Protein AF-A0A1G5JGV5-F1 (afdb_monomer_lite)

Foldseek 3Di:
DDDDDDDDDPPDDPPCPPPLPDQPDDDDPDPLNWAFADPVADPVVVVVLVVLLVVVVCQFFVQKDKDFDPDPGGIWIKIWGKQATPVCPVVCPDPVSSLLQIAIKIWTDHNPPPVDAIWIFRSNPSFDCVLPPPQLAQFDQDSNDRGTGNLDDLVCPLVVDDSSCSNVSSSVSVSVSSNQRVCVSVVDDRDDDDDGDDVNSVVVVVPD

Sequence (208 aa):
MFRQDHGELDMNNSVNASNKGKLGSFPLIDNKLISPFNRAYDYNNYYREVYKDYQLVKSFFPLLKICMPPTVEPKEIFIFGKLVPSDMVTYLKSEEIEKKYSFYIFASYPSNFPDEDITVEDVCGSIDWSLVPPEHRHIKYINGRSTGLCTHHPDGEINSVKYEHRTTKILMSAWKLYYQVLSFVEGKNWELVDLPHGDEALRFINKR

Radius of gyration: 20.44 Å; chains: 1; bounding box: 60×49×62 Å

Structure (mmCIF, N/CA/C/O backbone):
data_AF-A0A1G5JGV5-F1
#
_entry.id   AF-A0A1G5JGV5-F1
#
loop_
_atom_site.group_PDB
_atom_site.id
_atom_site.type_symbol
_atom_site.label_atom_id
_atom_site.label_alt_id
_atom_site.label_comp_id
_atom_site.label_asym_id
_atom_site.label_entity_id
_atom_site.label_seq_id
_atom_site.pdbx_PDB_ins_code
_atom_site.Cartn_x
_atom_site.Cartn_y
_atom_site.Cartn_z
_atom_site.occupancy
_atom_site.B_iso_or_equiv
_atom_site.auth_seq_id
_atom_site.auth_comp_id
_atom_site.auth_asym_id
_atom_site.auth_atom_id
_atom_site.pdbx_PDB_model_num
ATOM 1 N N . MET A 1 1 ? 41.785 -32.817 43.738 1.00 40.66 1 MET A N 1
ATOM 2 C CA . MET A 1 1 ? 42.740 -31.936 43.037 1.00 40.66 1 MET A CA 1
ATOM 3 C C . MET A 1 1 ? 41.919 -31.134 42.040 1.00 40.66 1 MET A C 1
ATOM 5 O O . MET A 1 1 ? 41.347 -31.722 41.136 1.00 40.66 1 MET A O 1
ATOM 9 N N . PHE A 1 2 ? 41.713 -29.853 42.343 1.00 32.84 2 PHE A N 1
ATOM 10 C CA . PHE A 1 2 ? 40.886 -28.899 41.599 1.00 32.84 2 PHE A CA 1
ATOM 11 C C . PHE A 1 2 ? 41.723 -28.161 40.545 1.00 32.84 2 PHE A C 1
ATOM 13 O O . PHE A 1 2 ? 42.881 -27.853 40.823 1.00 32.84 2 PHE A O 1
ATOM 20 N N . ARG A 1 3 ? 41.095 -27.863 39.402 1.00 31.39 3 ARG A N 1
ATOM 21 C CA . ARG A 1 3 ? 41.265 -26.737 38.447 1.00 31.39 3 ARG A CA 1
ATOM 22 C C . ARG A 1 3 ? 40.207 -27.009 37.360 1.00 31.39 3 ARG A C 1
ATOM 24 O O . ARG A 1 3 ? 40.276 -28.071 36.757 1.00 31.39 3 ARG A O 1
ATOM 31 N N . GLN A 1 4 ? 39.074 -26.315 37.206 1.00 31.89 4 GLN A N 1
ATOM 32 C CA . GLN A 1 4 ? 38.777 -24.874 37.127 1.00 31.89 4 GLN A CA 1
ATOM 33 C C . GLN A 1 4 ? 39.660 -24.126 36.125 1.00 31.89 4 GLN A C 1
ATOM 35 O O . GLN A 1 4 ? 40.780 -23.779 36.468 1.00 31.89 4 GLN A O 1
ATOM 40 N N . ASP A 1 5 ? 39.088 -23.916 34.935 1.00 33.78 5 ASP A N 1
ATOM 41 C CA . ASP A 1 5 ? 39.191 -22.759 34.028 1.00 33.78 5 ASP A CA 1
ATOM 42 C C . ASP A 1 5 ? 37.872 -22.803 33.213 1.00 33.78 5 ASP A C 1
ATOM 44 O O . ASP A 1 5 ? 37.559 -23.842 32.636 1.00 33.78 5 ASP A O 1
ATOM 48 N N . HIS A 1 6 ? 36.863 -21.941 33.390 1.00 30.55 6 HIS A N 1
ATOM 49 C CA . HIS A 1 6 ? 36.721 -20.482 33.230 1.00 30.55 6 HIS A CA 1
ATOM 50 C C . HIS A 1 6 ? 36.699 -19.980 31.776 1.00 30.55 6 HIS A C 1
ATOM 52 O O . HIS A 1 6 ? 37.687 -20.085 31.062 1.00 30.55 6 HIS A O 1
ATOM 58 N N . GLY A 1 7 ? 35.572 -19.333 31.437 1.00 27.09 7 GLY A N 1
ATOM 59 C CA . GLY A 1 7 ? 35.397 -18.371 30.340 1.00 27.09 7 GLY A CA 1
ATOM 60 C C . GLY A 1 7 ? 34.923 -18.996 29.025 1.00 27.09 7 GLY A C 1
ATOM 61 O O . GLY A 1 7 ? 35.492 -19.973 28.570 1.00 27.09 7 GLY A O 1
ATOM 62 N N . GLU A 1 8 ? 33.886 -18.533 28.338 1.00 30.75 8 GLU A N 1
ATOM 63 C CA . GLU A 1 8 ? 32.993 -17.389 28.512 1.00 30.75 8 GLU A CA 1
ATOM 64 C C . GLU A 1 8 ? 31.751 -17.715 27.663 1.00 30.75 8 GLU A C 1
ATOM 66 O O . GLU A 1 8 ? 31.855 -18.050 26.484 1.00 30.75 8 GLU A O 1
ATOM 71 N N . LEU A 1 9 ? 30.568 -17.683 28.278 1.00 30.11 9 LEU A N 1
ATOM 72 C CA . LEU A 1 9 ? 29.318 -17.572 27.536 1.00 30.11 9 LEU A CA 1
ATOM 73 C C . LEU A 1 9 ? 29.295 -16.148 26.994 1.00 30.11 9 LEU A C 1
ATOM 75 O O . LEU A 1 9 ? 29.091 -15.219 27.775 1.00 30.11 9 LEU A O 1
ATOM 79 N N . ASP A 1 10 ? 29.496 -15.985 25.687 1.00 30.84 10 ASP A N 1
ATOM 80 C CA . ASP A 1 10 ? 29.257 -14.719 24.994 1.00 30.84 10 ASP A CA 1
ATOM 81 C C . ASP A 1 10 ? 27.749 -14.417 24.996 1.00 30.84 10 ASP A C 1
ATOM 83 O O . ASP A 1 10 ? 27.002 -14.595 24.032 1.00 30.84 10 ASP A O 1
ATOM 87 N N . MET A 1 11 ? 27.290 -13.955 26.157 1.00 35.06 11 MET A N 1
ATOM 88 C CA . MET A 1 11 ? 26.129 -13.104 26.322 1.00 35.06 11 MET A CA 1
ATOM 89 C C . MET A 1 11 ? 26.486 -11.730 25.760 1.00 35.06 11 MET A C 1
ATOM 91 O O . MET A 1 11 ? 26.805 -10.830 26.522 1.00 35.06 11 MET A O 1
ATOM 95 N N . ASN A 1 12 ? 26.458 -11.578 24.436 1.00 28.62 12 ASN A N 1
ATOM 96 C CA . ASN A 1 12 ? 26.367 -10.278 23.769 1.00 28.62 12 ASN A CA 1
ATOM 97 C C . ASN A 1 12 ? 25.977 -10.451 22.297 1.00 28.62 12 ASN A C 1
ATOM 99 O O . ASN A 1 12 ? 26.782 -10.357 21.381 1.00 28.62 12 ASN A O 1
ATOM 103 N N . ASN A 1 13 ? 24.685 -10.650 22.069 1.00 29.73 13 ASN A N 1
ATOM 104 C CA . ASN A 1 13 ? 23.999 -9.848 21.065 1.00 29.73 13 ASN A CA 1
ATOM 105 C C . ASN A 1 13 ? 22.565 -9.675 21.542 1.00 29.73 13 ASN A C 1
ATOM 107 O O . ASN A 1 13 ? 21.627 -10.343 21.107 1.00 29.73 13 ASN A O 1
ATOM 111 N N . SER A 1 14 ? 22.438 -8.766 22.510 1.00 29.95 14 SER A N 1
ATOM 112 C CA . SER A 1 14 ? 21.221 -8.013 22.744 1.00 29.95 14 SER A CA 1
ATOM 113 C C . SER A 1 14 ? 20.788 -7.427 21.403 1.00 29.95 14 SER A C 1
ATOM 115 O O . SER A 1 14 ? 21.264 -6.392 20.940 1.00 29.95 14 SER A O 1
ATOM 117 N N . VAL A 1 15 ? 19.886 -8.142 20.734 1.00 32.31 15 VAL A N 1
ATOM 118 C CA . VAL A 1 15 ? 19.079 -7.583 19.660 1.00 32.31 15 VAL A CA 1
ATOM 119 C C . VAL A 1 15 ? 18.466 -6.329 20.258 1.00 32.31 15 VAL A C 1
ATOM 121 O O . VAL A 1 15 ? 17.689 -6.423 21.207 1.00 32.31 15 VAL A O 1
ATOM 124 N N . ASN A 1 16 ? 18.906 -5.169 19.769 1.00 30.12 16 ASN A N 1
ATOM 125 C CA . ASN A 1 16 ? 18.428 -3.859 20.179 1.00 30.12 16 ASN A CA 1
ATOM 126 C C . ASN A 1 16 ? 16.908 -3.803 19.997 1.00 30.12 16 ASN A C 1
ATOM 128 O O . ASN A 1 16 ? 16.382 -3.369 18.975 1.00 30.12 16 ASN A O 1
ATOM 132 N N . ALA A 1 17 ? 16.201 -4.224 21.039 1.00 34.84 17 ALA A N 1
ATOM 133 C CA . ALA A 1 17 ? 14.785 -4.041 21.277 1.00 34.84 17 ALA A CA 1
ATOM 134 C C . ALA A 1 17 ? 14.515 -2.593 21.728 1.00 34.84 17 ALA A C 1
ATOM 136 O O . ALA A 1 17 ? 13.764 -2.358 22.670 1.00 34.84 17 ALA A O 1
ATOM 137 N N . SER A 1 18 ? 15.152 -1.610 21.082 1.00 33.16 18 SER A N 1
ATOM 138 C CA . SER A 1 18 ? 15.121 -0.202 21.499 1.00 33.16 18 SER A CA 1
ATOM 139 C C . SER A 1 18 ? 14.749 0.765 20.375 1.00 33.16 18 SER A C 1
ATOM 141 O O . SER A 1 18 ? 15.147 1.922 20.413 1.00 33.16 18 SER A O 1
ATOM 143 N N . ASN A 1 19 ? 13.988 0.307 19.381 1.00 31.78 19 ASN A N 1
ATOM 144 C CA . ASN A 1 19 ? 13.279 1.182 18.445 1.00 31.78 19 ASN A CA 1
ATOM 145 C C . ASN A 1 19 ? 11.916 0.578 18.071 1.00 31.78 19 ASN A C 1
ATOM 147 O O . ASN A 1 19 ? 11.511 0.579 16.911 1.00 31.78 19 ASN A O 1
ATOM 151 N N . LYS A 1 20 ? 11.161 0.092 19.069 1.00 38.53 20 LYS A N 1
ATOM 152 C CA . LYS A 1 20 ? 9.702 0.206 18.964 1.00 38.53 20 LYS A CA 1
ATOM 153 C C . LYS A 1 20 ? 9.431 1.706 18.949 1.00 38.53 20 LYS A C 1
ATOM 155 O O . LYS A 1 20 ? 9.500 2.348 19.996 1.00 38.53 20 LYS A O 1
ATOM 160 N N . GLY A 1 21 ? 9.300 2.265 17.745 1.00 37.25 21 GLY A N 1
ATOM 161 C CA . GLY A 1 21 ? 8.996 3.672 17.546 1.00 37.25 21 GLY A CA 1
ATOM 162 C C . GLY A 1 21 ? 7.859 4.050 18.480 1.00 37.25 21 GLY A C 1
ATOM 163 O O . GLY A 1 21 ? 6.892 3.301 18.627 1.00 37.25 21 GLY A O 1
ATOM 164 N N . LYS A 1 22 ? 8.008 5.179 19.175 1.00 37.06 22 LYS A N 1
ATOM 165 C CA . LYS A 1 22 ? 6.875 5.785 19.872 1.00 37.06 22 LYS A CA 1
ATOM 166 C C . LYS A 1 22 ? 5.706 5.798 18.891 1.00 37.06 22 LYS A C 1
ATOM 168 O O . LYS A 1 22 ? 5.909 6.187 17.740 1.00 37.06 22 LYS A O 1
ATOM 173 N N . LEU A 1 23 ? 4.516 5.397 19.339 1.00 41.16 23 LEU A N 1
ATOM 174 C CA . LEU A 1 23 ? 3.276 5.609 18.592 1.00 41.16 23 LEU A CA 1
ATOM 175 C C . LEU A 1 23 ? 3.304 7.054 18.041 1.00 41.16 23 LEU A C 1
ATOM 177 O O . LEU A 1 23 ? 3.292 8.006 18.821 1.00 41.16 23 LEU A O 1
ATOM 181 N N . GLY A 1 24 ? 3.461 7.221 16.723 1.00 43.50 24 GLY A N 1
ATOM 182 C CA . GLY A 1 24 ? 3.557 8.537 16.076 1.00 43.50 24 GLY A CA 1
ATOM 183 C C . GLY A 1 24 ? 4.947 9.052 15.657 1.00 43.50 24 GLY A C 1
ATOM 184 O O . GLY A 1 24 ? 5.021 10.183 15.180 1.00 43.50 24 GLY A O 1
ATOM 185 N N . SER A 1 25 ? 6.044 8.290 15.766 1.00 47.78 25 SER A N 1
ATOM 186 C CA . SER A 1 25 ? 7.305 8.657 15.091 1.00 47.78 25 SER A CA 1
ATOM 187 C C . SER A 1 25 ? 7.309 8.165 13.642 1.00 47.78 25 SER A C 1
ATOM 189 O O . SER A 1 25 ? 7.176 6.965 13.413 1.00 47.78 25 SER A O 1
ATOM 191 N N . PHE A 1 26 ? 7.489 9.071 12.674 1.00 54.12 26 PHE A N 1
ATOM 192 C CA . PHE A 1 26 ? 7.651 8.702 11.265 1.00 54.12 26 PHE A CA 1
ATOM 193 C C . PHE A 1 26 ? 8.827 7.723 11.105 1.00 54.12 26 PHE A C 1
ATOM 195 O O . PHE A 1 26 ? 9.931 8.041 11.558 1.00 54.12 26 PHE A O 1
ATOM 202 N N . PRO A 1 27 ? 8.631 6.558 10.466 1.00 59.75 27 PRO A N 1
ATOM 203 C CA . PRO A 1 27 ? 9.722 5.644 10.198 1.00 59.75 27 PRO A CA 1
ATOM 204 C C . PRO A 1 27 ? 10.687 6.319 9.230 1.00 59.75 27 PRO A C 1
ATOM 206 O O . PRO A 1 27 ? 10.288 6.861 8.196 1.00 59.75 27 PRO A O 1
ATOM 209 N N . LEU A 1 28 ? 11.972 6.292 9.578 1.00 63.50 28 LEU A N 1
ATOM 210 C CA . LEU A 1 28 ? 13.034 6.622 8.641 1.00 63.50 28 LEU A CA 1
ATOM 211 C C . LEU A 1 28 ? 12.973 5.595 7.510 1.00 63.50 28 LEU A C 1
ATOM 213 O O . LEU A 1 28 ? 13.306 4.428 7.709 1.00 63.50 28 LEU A O 1
ATOM 217 N N . ILE A 1 29 ? 12.516 6.031 6.336 1.00 71.38 29 ILE A N 1
ATOM 218 C CA . ILE A 1 29 ? 12.604 5.223 5.123 1.00 71.38 29 ILE A CA 1
ATOM 219 C C . ILE A 1 29 ? 14.081 5.176 4.743 1.00 71.38 29 ILE A C 1
ATOM 221 O O . ILE A 1 29 ? 14.641 6.165 4.269 1.00 71.38 29 ILE A O 1
ATOM 225 N N . ASP A 1 30 ? 14.721 4.043 5.006 1.00 71.06 30 ASP A N 1
ATOM 226 C CA . ASP A 1 30 ? 16.138 3.836 4.750 1.00 71.06 30 ASP A CA 1
ATOM 227 C C . ASP A 1 30 ? 16.376 2.779 3.659 1.00 71.06 30 ASP A C 1
ATOM 229 O O . ASP A 1 30 ? 15.461 2.191 3.076 1.00 71.06 30 ASP A O 1
ATOM 233 N N . ASN A 1 31 ? 17.651 2.529 3.366 1.00 67.44 31 ASN A N 1
ATOM 234 C CA . ASN A 1 31 ? 18.056 1.569 2.343 1.00 67.44 31 ASN A CA 1
ATOM 235 C C . ASN A 1 31 ? 17.700 0.108 2.668 1.00 67.44 31 ASN A C 1
ATOM 237 O O . ASN A 1 31 ? 17.854 -0.729 1.785 1.00 67.44 31 ASN A O 1
ATOM 241 N N . LYS A 1 32 ? 17.257 -0.215 3.890 1.00 75.69 32 LYS A N 1
ATOM 242 C CA . LYS A 1 32 ? 16.805 -1.566 4.259 1.00 75.69 32 LYS A CA 1
ATOM 243 C C . LYS A 1 32 ? 15.343 -1.802 3.881 1.00 75.69 32 LYS A C 1
ATOM 245 O O . LYS A 1 32 ? 14.943 -2.951 3.722 1.00 75.69 32 LYS A O 1
ATOM 250 N N . LEU A 1 33 ? 14.565 -0.725 3.755 1.00 80.50 33 LEU A N 1
ATOM 251 C CA . LEU A 1 33 ? 13.180 -0.748 3.284 1.00 80.50 33 LEU A CA 1
ATOM 252 C C . LEU A 1 33 ? 13.092 -0.803 1.758 1.00 80.50 33 LEU A C 1
ATOM 254 O O . LEU A 1 33 ? 12.233 -1.491 1.220 1.00 80.50 33 LEU A O 1
ATOM 258 N N . ILE A 1 34 ? 13.975 -0.079 1.065 1.00 86.62 34 ILE A N 1
ATOM 259 C CA . ILE A 1 34 ? 13.887 0.077 -0.388 1.00 86.62 34 ILE A CA 1
ATOM 260 C C . ILE A 1 34 ? 14.839 -0.885 -1.098 1.00 86.62 34 ILE A C 1
ATOM 262 O O . ILE A 1 34 ? 16.062 -0.675 -1.103 1.00 86.62 34 ILE A O 1
ATOM 266 N N . SER A 1 35 ? 14.254 -1.882 -1.756 1.00 89.50 35 SER A N 1
ATOM 267 C CA . SER A 1 35 ? 14.960 -2.866 -2.570 1.00 89.50 35 SER A CA 1
ATOM 268 C C . SER A 1 35 ? 15.719 -2.226 -3.745 1.00 89.50 35 SER A C 1
ATOM 270 O O . SER A 1 35 ? 15.252 -1.249 -4.347 1.00 89.50 35 SER A O 1
ATOM 272 N N . PRO A 1 36 ? 16.900 -2.762 -4.104 1.00 92.38 36 PRO A N 1
ATOM 273 C CA . PRO A 1 36 ? 17.545 -2.417 -5.365 1.00 92.38 36 PRO A CA 1
ATOM 274 C C . PRO A 1 36 ? 16.686 -2.895 -6.541 1.00 92.38 36 PRO A C 1
ATOM 276 O O . PRO A 1 36 ? 16.045 -3.939 -6.453 1.00 92.38 36 PRO A O 1
ATOM 279 N N . PHE A 1 37 ? 16.712 -2.162 -7.654 1.00 94.62 37 PHE A N 1
ATOM 280 C CA . PHE A 1 37 ? 16.032 -2.603 -8.866 1.00 94.62 37 PHE A CA 1
ATOM 281 C C . PHE A 1 37 ? 16.797 -3.765 -9.516 1.00 94.62 37 PHE A C 1
ATOM 283 O O . PHE A 1 37 ? 18.017 -3.696 -9.709 1.00 94.62 37 PHE A O 1
ATOM 290 N N . ASN A 1 38 ? 16.092 -4.834 -9.883 1.00 95.44 38 ASN A N 1
ATOM 291 C CA . ASN A 1 38 ? 16.685 -5.960 -10.591 1.00 95.44 38 ASN A CA 1
ATOM 292 C C . ASN A 1 38 ? 16.972 -5.584 -12.054 1.00 95.44 38 ASN A C 1
ATOM 294 O O . ASN A 1 38 ? 16.070 -5.454 -12.877 1.00 95.44 38 ASN A O 1
ATOM 298 N N . ARG A 1 39 ? 18.263 -5.485 -12.387 1.00 93.62 39 ARG A N 1
ATOM 299 C CA . ARG A 1 39 ? 18.762 -5.084 -13.713 1.00 93.62 39 ARG A CA 1
ATOM 300 C C . ARG A 1 39 ? 18.435 -6.052 -14.855 1.00 93.62 39 ARG A C 1
ATOM 302 O O . ARG A 1 39 ? 18.741 -5.738 -16.000 1.00 93.62 39 ARG A O 1
ATOM 309 N N . ALA A 1 40 ? 17.852 -7.214 -14.566 1.00 95.25 40 ALA A N 1
ATOM 310 C CA . ALA A 1 40 ? 17.321 -8.100 -15.597 1.00 95.25 40 ALA A CA 1
ATOM 311 C C . ALA A 1 40 ? 16.092 -7.508 -16.319 1.00 95.25 40 ALA A C 1
ATOM 313 O O . ALA A 1 40 ? 15.764 -7.965 -17.411 1.00 95.25 40 ALA A O 1
ATOM 314 N N . TYR A 1 41 ? 15.431 -6.503 -15.732 1.00 95.44 41 TYR A N 1
ATOM 315 C CA . TYR A 1 41 ? 14.231 -5.865 -16.278 1.00 95.44 41 TYR A CA 1
ATOM 316 C C . TYR A 1 41 ? 14.515 -4.464 -16.844 1.00 95.44 41 TYR A C 1
ATOM 318 O O . TYR A 1 41 ? 15.490 -3.804 -16.481 1.00 95.44 41 TYR A O 1
ATOM 326 N N . ASP A 1 42 ? 13.640 -3.988 -17.734 1.00 96.31 42 ASP A N 1
ATOM 327 C CA . ASP A 1 42 ? 13.715 -2.639 -18.308 1.00 96.31 42 ASP A CA 1
ATOM 328 C C . ASP A 1 42 ? 13.121 -1.600 -17.343 1.00 96.31 42 ASP A C 1
ATOM 330 O O . ASP A 1 42 ? 11.901 -1.508 -17.178 1.00 96.31 42 ASP A O 1
ATOM 334 N N . TYR A 1 43 ? 13.988 -0.774 -16.750 1.00 95.50 43 TYR A N 1
ATOM 335 C CA . TYR A 1 43 ? 13.588 0.276 -15.812 1.00 95.50 43 TYR A CA 1
ATOM 336 C C . TYR A 1 43 ? 12.662 1.334 -16.432 1.00 95.50 43 TYR A C 1
ATOM 338 O O . TYR A 1 43 ? 11.764 1.833 -15.756 1.00 95.50 43 TYR A O 1
ATOM 346 N N . ASN A 1 44 ? 12.839 1.683 -17.712 1.00 95.75 44 ASN A N 1
ATOM 347 C CA . ASN A 1 44 ? 11.983 2.680 -18.360 1.00 95.75 44 ASN A CA 1
ATOM 348 C C . ASN A 1 44 ? 10.570 2.135 -18.557 1.00 95.75 44 ASN A C 1
ATOM 350 O O . ASN A 1 44 ? 9.592 2.859 -18.366 1.00 95.75 44 ASN A O 1
ATOM 354 N N . ASN A 1 45 ? 10.455 0.858 -18.930 1.00 97.00 45 ASN A N 1
ATOM 355 C CA . ASN A 1 45 ? 9.158 0.209 -19.037 1.00 97.00 45 ASN A CA 1
ATOM 356 C C . ASN A 1 45 ? 8.483 0.074 -17.668 1.00 97.00 45 ASN A C 1
ATOM 358 O O . ASN A 1 45 ? 7.338 0.495 -17.519 1.00 97.00 45 ASN A O 1
ATOM 362 N N . TYR A 1 46 ? 9.226 -0.415 -16.673 1.00 97.19 46 TYR A N 1
ATOM 363 C CA . TYR A 1 46 ? 8.799 -0.489 -15.277 1.00 97.19 46 TYR A CA 1
ATOM 364 C C . TYR A 1 46 ? 8.270 0.860 -14.770 1.00 97.19 46 TYR A C 1
ATOM 366 O O . TYR A 1 46 ? 7.141 0.947 -14.293 1.00 97.19 46 TYR A O 1
ATOM 374 N N . TYR A 1 47 ? 9.031 1.941 -14.963 1.00 96.94 47 TYR A N 1
ATOM 375 C CA . TYR A 1 47 ? 8.628 3.291 -14.572 1.00 96.94 47 TYR A CA 1
ATOM 376 C C . TYR A 1 47 ? 7.293 3.715 -15.200 1.00 96.94 47 TYR A C 1
ATOM 378 O O . TYR A 1 47 ? 6.434 4.261 -14.506 1.00 96.94 47 TYR A O 1
ATOM 386 N N . ARG A 1 48 ? 7.094 3.463 -16.502 1.00 97.44 48 ARG A N 1
ATOM 387 C CA . ARG A 1 48 ? 5.837 3.808 -17.189 1.00 97.44 48 ARG A CA 1
ATOM 388 C C . ARG A 1 48 ? 4.647 3.038 -16.626 1.00 97.44 48 ARG A C 1
ATOM 390 O O . ARG A 1 48 ? 3.608 3.653 -16.393 1.00 97.44 48 ARG A O 1
ATOM 397 N N . GLU A 1 49 ? 4.796 1.734 -16.405 1.00 97.50 49 GLU A N 1
ATOM 398 C CA . GLU A 1 49 ? 3.727 0.894 -15.854 1.00 97.50 49 GLU A CA 1
ATOM 399 C C . GLU A 1 49 ? 3.377 1.310 -14.423 1.00 97.50 49 GLU A C 1
ATOM 401 O O . GLU A 1 49 ? 2.206 1.542 -14.123 1.00 97.50 49 GLU A O 1
ATOM 406 N N . VAL A 1 50 ? 4.383 1.521 -13.567 1.00 97.69 50 VAL A N 1
ATOM 407 C CA . VAL A 1 50 ? 4.173 2.002 -12.194 1.00 97.69 50 VAL A CA 1
ATOM 408 C C . VAL A 1 50 ? 3.493 3.367 -12.186 1.00 97.69 50 VAL A C 1
ATOM 410 O O . VAL A 1 50 ? 2.552 3.590 -11.429 1.00 97.69 50 VAL A O 1
ATOM 413 N N . TYR A 1 51 ? 3.931 4.302 -13.033 1.00 97.25 51 TYR A N 1
ATOM 414 C CA . TYR A 1 51 ? 3.330 5.632 -13.071 1.00 97.25 51 TYR A CA 1
ATOM 415 C C . TYR A 1 51 ? 1.873 5.587 -13.542 1.00 97.25 51 TYR A C 1
ATOM 417 O O . TYR A 1 51 ? 1.032 6.293 -12.984 1.00 97.25 51 TYR A O 1
ATOM 425 N N . LYS A 1 52 ? 1.567 4.749 -14.540 1.00 96.94 52 LYS A N 1
ATOM 426 C CA . LYS A 1 52 ? 0.205 4.522 -15.035 1.00 96.94 52 LYS A CA 1
ATOM 427 C C . LYS A 1 52 ? -0.697 3.955 -13.939 1.00 96.94 52 LYS A C 1
ATOM 429 O O . LYS A 1 52 ? -1.778 4.498 -13.721 1.00 96.94 52 LYS A O 1
ATOM 434 N N . ASP A 1 53 ? -0.247 2.920 -13.233 1.00 97.88 53 ASP A N 1
ATOM 435 C CA . ASP A 1 53 ? -0.973 2.339 -12.100 1.00 97.88 53 ASP A CA 1
ATOM 436 C C . ASP A 1 53 ? -1.164 3.362 -10.967 1.00 97.88 53 ASP A C 1
ATOM 438 O O . ASP A 1 53 ? -2.271 3.543 -10.455 1.00 97.88 53 ASP A O 1
ATOM 442 N N . TYR A 1 54 ? -0.124 4.137 -10.648 1.00 97.94 54 TYR A N 1
ATOM 443 C CA . TYR A 1 54 ? -0.192 5.157 -9.608 1.00 97.94 54 TYR A CA 1
ATOM 444 C C . TYR A 1 54 ? -1.226 6.254 -9.899 1.00 97.94 54 TYR A C 1
ATOM 446 O O . TYR A 1 54 ? -1.835 6.762 -8.958 1.00 97.94 54 TYR A O 1
ATOM 454 N N . GLN A 1 55 ? -1.483 6.616 -11.162 1.00 97.44 55 GLN A N 1
ATOM 455 C CA . GLN A 1 55 ? -2.565 7.563 -11.471 1.00 97.44 55 GLN A CA 1
ATOM 456 C C . GLN A 1 55 ? -3.925 7.042 -10.991 1.00 97.44 55 GLN A C 1
ATOM 458 O O . GLN A 1 55 ? -4.713 7.807 -10.431 1.00 97.44 55 GLN A O 1
ATOM 463 N N . LEU A 1 56 ? -4.179 5.740 -11.145 1.00 96.31 56 LEU A N 1
ATOM 464 C CA . LEU A 1 56 ? -5.386 5.109 -10.623 1.00 96.31 56 LEU A CA 1
ATOM 465 C C . LEU A 1 56 ? -5.345 5.024 -9.094 1.00 96.31 56 LEU A C 1
ATOM 467 O O . LEU A 1 56 ? -6.313 5.382 -8.428 1.00 96.31 56 LEU A O 1
ATOM 471 N N . VAL A 1 57 ? -4.215 4.623 -8.505 1.00 97.69 57 VAL A N 1
ATOM 472 C CA . VAL A 1 57 ? -4.058 4.635 -7.041 1.00 97.69 57 VAL A CA 1
ATOM 473 C C . VAL A 1 57 ? -4.380 6.014 -6.475 1.00 97.69 57 VAL A C 1
ATOM 475 O O . VAL A 1 57 ? -5.099 6.116 -5.485 1.00 97.69 57 VAL A O 1
ATOM 478 N N . LYS A 1 58 ? -3.919 7.085 -7.124 1.00 97.38 58 LYS A N 1
ATOM 479 C CA . LYS A 1 58 ? -4.123 8.460 -6.674 1.00 97.38 58 LYS A CA 1
ATOM 480 C C . LYS A 1 58 ? -5.594 8.877 -6.667 1.00 97.38 58 LYS A C 1
ATOM 482 O O . LYS A 1 58 ? -5.974 9.660 -5.797 1.00 97.38 58 LYS A O 1
ATOM 487 N N . SER A 1 59 ? -6.420 8.354 -7.577 1.00 95.69 59 SER A N 1
ATOM 488 C CA . SER A 1 59 ? -7.861 8.643 -7.584 1.00 95.69 59 SER A CA 1
ATOM 489 C C . SER A 1 59 ? -8.616 7.941 -6.450 1.00 95.69 59 SER A C 1
ATOM 491 O O . SER A 1 59 ? -9.620 8.465 -5.970 1.00 95.69 59 SER A O 1
ATOM 493 N N . PHE A 1 60 ? -8.136 6.776 -6.000 1.00 96.00 60 PHE A N 1
ATOM 494 C CA . PHE A 1 60 ? -8.734 6.023 -4.889 1.00 96.00 60 PHE A CA 1
ATOM 495 C C . PHE A 1 60 ? -8.153 6.390 -3.521 1.00 96.00 60 PHE A C 1
ATOM 497 O O . PHE A 1 60 ? -8.875 6.361 -2.532 1.00 96.00 60 PHE A O 1
ATOM 504 N N . PHE A 1 61 ? -6.874 6.751 -3.456 1.00 96.62 61 PHE A N 1
ATOM 505 C CA . PHE A 1 61 ? -6.128 6.995 -2.221 1.00 96.62 61 PHE A CA 1
ATOM 506 C C . PHE A 1 61 ? -5.334 8.305 -2.338 1.00 96.62 61 PHE A C 1
ATOM 508 O O . PHE A 1 61 ? -4.113 8.310 -2.524 1.00 96.62 61 PHE A O 1
ATOM 515 N N . PRO A 1 62 ? -6.008 9.462 -2.240 1.00 95.94 62 PRO A N 1
ATOM 516 C CA . PRO A 1 62 ? -5.431 10.750 -2.611 1.00 95.94 62 PRO A CA 1
ATOM 517 C C . PRO A 1 62 ? -4.358 11.250 -1.638 1.00 95.94 62 PRO A C 1
ATOM 519 O O . PRO A 1 62 ? -3.623 12.176 -1.981 1.00 95.94 62 PRO A O 1
ATOM 522 N N . LEU A 1 63 ? -4.214 10.656 -0.450 1.00 94.81 63 LEU A N 1
ATOM 523 C CA . LEU A 1 63 ? -3.160 11.017 0.507 1.00 94.81 63 LEU A CA 1
ATOM 524 C C . LEU A 1 63 ? -1.848 10.246 0.298 1.00 94.81 63 LEU A C 1
ATOM 526 O O . LEU A 1 63 ? -0.825 10.604 0.885 1.00 94.81 63 LEU A O 1
ATOM 530 N N . LEU A 1 64 ? -1.850 9.239 -0.576 1.00 96.69 64 LEU A N 1
ATOM 531 C CA . LEU A 1 64 ? -0.648 8.511 -0.952 1.00 96.69 64 LEU A CA 1
ATOM 532 C C . LEU A 1 64 ? 0.206 9.316 -1.939 1.00 96.69 64 LEU A C 1
ATOM 534 O O . LEU A 1 64 ? -0.301 10.100 -2.756 1.00 96.69 64 LEU A O 1
ATOM 538 N N . LYS A 1 65 ? 1.524 9.130 -1.847 1.00 96.81 65 LYS A N 1
ATOM 539 C CA . LYS A 1 65 ? 2.523 9.742 -2.725 1.00 96.81 65 LYS A CA 1
ATOM 540 C C . LYS A 1 65 ? 3.418 8.663 -3.313 1.00 96.81 65 LYS A C 1
ATOM 542 O O . LYS A 1 65 ? 3.904 7.810 -2.580 1.00 96.81 65 LYS A O 1
ATOM 547 N N . ILE A 1 66 ? 3.661 8.737 -4.616 1.00 96.81 66 ILE A N 1
ATOM 548 C CA . ILE A 1 66 ? 4.723 7.972 -5.271 1.00 96.81 66 ILE A CA 1
ATOM 549 C C . ILE A 1 66 ? 6.085 8.555 -4.889 1.00 96.81 66 ILE A C 1
ATOM 551 O O . ILE A 1 66 ? 6.256 9.777 -4.814 1.00 96.81 66 ILE A O 1
ATOM 555 N N . CYS A 1 67 ? 7.056 7.687 -4.652 1.00 94.81 67 CYS A N 1
ATOM 556 C CA . CYS A 1 67 ? 8.400 8.049 -4.244 1.00 94.81 67 CYS A CA 1
ATOM 557 C C . CYS A 1 67 ? 9.429 7.299 -5.089 1.00 94.81 67 CYS A C 1
ATOM 559 O O . CYS A 1 67 ? 9.351 6.088 -5.277 1.00 94.81 67 CYS A O 1
ATOM 561 N N . MET A 1 68 ? 10.410 8.054 -5.579 1.00 92.75 68 MET A N 1
ATOM 562 C CA . MET A 1 68 ? 11.515 7.568 -6.400 1.00 92.75 68 MET A CA 1
ATOM 563 C C . MET A 1 68 ? 12.819 8.051 -5.762 1.00 92.75 68 MET A C 1
ATOM 565 O O . MET A 1 68 ? 13.085 9.256 -5.783 1.00 92.75 68 MET A O 1
ATOM 569 N N . PRO A 1 69 ? 13.612 7.166 -5.140 1.00 86.50 69 PRO A N 1
ATOM 570 C CA . PRO A 1 69 ? 14.856 7.565 -4.496 1.00 86.50 69 PRO A CA 1
ATOM 571 C C . PRO A 1 69 ? 15.850 8.165 -5.498 1.00 86.50 69 PRO A C 1
ATOM 573 O O . PRO A 1 69 ? 16.152 7.518 -6.504 1.00 86.50 69 PRO A O 1
ATOM 576 N N . PRO A 1 70 ? 16.423 9.351 -5.224 1.00 85.94 70 PRO A N 1
ATOM 577 C CA . PRO A 1 70 ? 17.446 9.954 -6.073 1.00 85.94 70 PRO A CA 1
ATOM 578 C C . PRO A 1 70 ? 18.783 9.239 -5.843 1.00 85.94 70 PRO A C 1
ATOM 580 O O . PRO A 1 70 ? 19.640 9.689 -5.087 1.00 85.94 70 PRO A O 1
ATOM 583 N N . THR A 1 71 ? 18.927 8.067 -6.449 1.00 86.81 71 THR A N 1
ATOM 584 C CA . THR A 1 71 ? 20.069 7.167 -6.267 1.00 86.81 71 THR A CA 1
ATOM 585 C C . THR A 1 71 ? 20.841 7.020 -7.571 1.00 86.81 71 THR A C 1
ATOM 587 O O . THR A 1 71 ? 20.274 7.171 -8.649 1.00 86.81 71 THR A O 1
ATOM 590 N N . VAL A 1 72 ? 22.151 6.767 -7.468 1.00 87.38 72 VAL A N 1
ATOM 591 C CA . VAL A 1 72 ? 23.016 6.541 -8.643 1.00 87.38 72 VAL A CA 1
ATOM 592 C C . VAL A 1 72 ? 22.560 5.301 -9.407 1.00 87.38 72 VAL A C 1
ATOM 594 O O . VAL A 1 72 ? 22.528 5.295 -10.631 1.00 87.38 72 VAL A O 1
ATOM 597 N N . GLU A 1 73 ? 22.191 4.266 -8.658 1.00 89.06 73 GLU A N 1
ATOM 598 C CA . GLU A 1 73 ? 21.681 3.011 -9.186 1.00 89.06 73 GLU A CA 1
ATOM 599 C C . GLU A 1 73 ? 20.171 2.939 -8.994 1.00 89.06 73 GLU A C 1
ATOM 601 O O . GLU A 1 73 ? 19.721 3.226 -7.881 1.00 89.06 73 GLU A O 1
ATOM 606 N N . PRO A 1 74 ? 19.390 2.542 -10.018 1.00 91.31 74 PRO A N 1
ATOM 607 C CA . PRO A 1 74 ? 17.944 2.473 -9.898 1.00 91.31 74 PRO A CA 1
ATOM 608 C C . PRO A 1 74 ? 17.494 1.600 -8.722 1.00 91.31 74 PRO A C 1
ATOM 610 O O . PRO A 1 74 ? 18.055 0.536 -8.438 1.00 91.31 74 PRO A O 1
ATOM 613 N N . LYS A 1 75 ? 16.442 2.056 -8.049 1.00 94.12 75 LYS A N 1
ATOM 614 C CA . LYS A 1 75 ? 15.763 1.342 -6.969 1.00 94.12 75 LYS A CA 1
ATOM 615 C C . LYS A 1 75 ? 14.307 1.109 -7.325 1.00 94.12 75 LYS A C 1
ATOM 617 O O . LYS A 1 75 ? 13.764 1.797 -8.187 1.00 94.12 75 LYS A O 1
ATOM 622 N N . GLU A 1 76 ? 13.689 0.157 -6.640 1.00 95.19 76 GLU A N 1
ATOM 623 C CA . GLU A 1 76 ? 12.247 -0.033 -6.740 1.00 95.19 76 GLU A CA 1
ATOM 624 C C . GLU A 1 76 ? 11.504 1.238 -6.302 1.00 95.19 76 GLU A C 1
ATOM 626 O O . GLU A 1 76 ? 11.863 1.913 -5.329 1.00 95.19 76 GLU A O 1
ATOM 631 N N . ILE A 1 77 ? 10.482 1.581 -7.078 1.00 96.94 77 ILE A N 1
ATOM 632 C CA . ILE A 1 77 ? 9.547 2.664 -6.816 1.00 96.94 77 ILE A CA 1
ATOM 633 C C . ILE A 1 77 ? 8.566 2.185 -5.753 1.00 96.94 77 ILE A C 1
ATOM 635 O O . ILE A 1 77 ? 8.139 1.031 -5.740 1.00 96.94 77 ILE A O 1
ATOM 639 N N . PHE A 1 78 ? 8.170 3.090 -4.870 1.00 96.56 78 PHE A N 1
ATOM 640 C CA . PHE A 1 78 ? 7.208 2.781 -3.825 1.00 96.56 78 PHE A CA 1
ATOM 641 C C . PHE A 1 78 ? 6.188 3.899 -3.660 1.00 96.56 78 PHE A C 1
ATOM 643 O O . PHE A 1 78 ? 6.372 5.031 -4.113 1.00 96.56 78 PHE A O 1
ATOM 650 N N . ILE A 1 79 ? 5.101 3.570 -2.980 1.00 96.75 79 ILE A N 1
ATOM 651 C CA . ILE A 1 79 ? 4.095 4.505 -2.510 1.00 96.75 79 ILE A CA 1
ATOM 652 C C . ILE A 1 79 ? 4.208 4.622 -0.994 1.00 96.75 79 ILE A C 1
ATOM 654 O O . ILE A 1 79 ? 4.332 3.627 -0.284 1.00 96.75 79 ILE A O 1
ATOM 658 N N . PHE A 1 80 ? 4.133 5.847 -0.491 1.00 94.88 80 PHE A N 1
ATOM 659 C CA . PHE A 1 80 ? 4.144 6.129 0.936 1.00 94.88 80 PHE A CA 1
ATOM 660 C C . PHE A 1 80 ? 3.118 7.204 1.294 1.00 94.88 80 PHE A C 1
ATOM 662 O O . PHE A 1 80 ? 2.881 8.150 0.537 1.00 94.88 80 PHE A O 1
ATOM 669 N N . GLY A 1 81 ? 2.515 7.076 2.471 1.00 93.69 81 GLY A N 1
ATOM 670 C CA . GLY A 1 81 ? 1.582 8.061 3.009 1.00 93.69 81 GLY A CA 1
ATOM 671 C C . GLY A 1 81 ? 0.483 7.426 3.844 1.00 93.69 81 GLY A C 1
ATOM 672 O O . GLY A 1 81 ? 0.516 6.229 4.127 1.00 93.69 81 GLY A O 1
ATOM 673 N N . LYS A 1 82 ? -0.498 8.245 4.232 1.00 92.94 82 LYS A N 1
ATOM 674 C CA . LYS A 1 82 ? -1.696 7.763 4.920 1.00 92.94 82 LYS A CA 1
ATOM 675 C C . LYS A 1 82 ? -2.594 7.037 3.926 1.00 92.94 82 LYS A C 1
ATOM 677 O O . LYS A 1 82 ? -3.023 7.619 2.930 1.00 92.94 82 LYS A O 1
ATOM 682 N N . LEU A 1 83 ? -2.876 5.775 4.205 1.00 95.06 83 LEU A N 1
ATOM 683 C CA . LEU A 1 83 ? -3.828 4.972 3.467 1.00 95.06 83 LEU A CA 1
ATOM 684 C C . LEU A 1 83 ? -5.239 5.293 3.962 1.00 95.06 83 LEU A C 1
ATOM 686 O O . LEU A 1 83 ? -5.606 4.965 5.090 1.00 95.06 83 LEU A O 1
ATOM 690 N N . VAL A 1 84 ? -6.015 5.951 3.105 1.00 92.94 84 VAL A N 1
ATOM 691 C CA . VAL A 1 84 ? -7.430 6.253 3.328 1.00 92.94 84 VAL A CA 1
ATOM 692 C C . VAL A 1 84 ? -8.145 6.350 1.973 1.00 92.94 84 VAL A C 1
ATOM 694 O O . VAL A 1 84 ? -7.642 7.041 1.078 1.00 92.94 84 VAL A O 1
ATOM 697 N N . PRO A 1 85 ? -9.276 5.649 1.785 1.00 92.12 85 PRO A N 1
ATOM 698 C CA . PRO A 1 85 ? -10.118 5.785 0.602 1.00 92.12 85 PRO A CA 1
ATOM 699 C C . PRO A 1 85 ? -10.590 7.228 0.369 1.00 92.12 85 PRO A C 1
ATOM 701 O O . PRO A 1 85 ? -10.823 7.978 1.317 1.00 92.12 85 PRO A O 1
ATOM 704 N N . SER A 1 86 ? -10.726 7.635 -0.893 1.00 91.50 86 SER A N 1
ATOM 705 C CA . SER A 1 86 ? -11.054 9.012 -1.288 1.00 91.50 86 SER A CA 1
ATOM 706 C C . SER A 1 86 ? -12.399 9.504 -0.750 1.00 91.50 86 SER A C 1
ATOM 708 O O . SER A 1 86 ? -12.509 10.669 -0.367 1.00 91.50 86 SER A O 1
ATOM 710 N N . ASP A 1 87 ? -13.392 8.624 -0.656 1.00 85.88 87 ASP A N 1
ATOM 711 C CA . ASP A 1 87 ? -14.696 8.886 -0.041 1.00 85.88 87 ASP A CA 1
ATOM 712 C C . ASP A 1 87 ? -14.582 9.199 1.462 1.00 85.88 87 ASP A C 1
ATOM 714 O O . ASP A 1 87 ? -15.291 10.069 1.970 1.00 85.88 87 ASP A O 1
ATOM 718 N N . MET A 1 88 ? -13.624 8.585 2.157 1.00 86.31 88 MET A N 1
ATOM 719 C CA . MET A 1 88 ? -13.387 8.783 3.590 1.00 86.31 88 MET A CA 1
ATOM 720 C C . MET A 1 88 ? -12.612 10.068 3.926 1.00 86.31 88 MET A C 1
ATOM 722 O O . MET A 1 88 ? -12.695 10.564 5.051 1.00 86.31 88 MET A O 1
ATOM 726 N N . VAL A 1 89 ? -11.895 10.661 2.967 1.00 84.69 89 VAL A N 1
ATOM 727 C CA . VAL A 1 89 ? -11.026 11.834 3.205 1.00 84.69 89 VAL A CA 1
ATOM 728 C C . VAL A 1 89 ? -11.800 13.039 3.739 1.00 84.69 89 VAL A C 1
ATOM 730 O O . VAL A 1 89 ? -11.314 13.752 4.615 1.00 84.69 89 VAL A O 1
ATOM 733 N N . THR A 1 90 ? -13.023 13.261 3.255 1.00 78.88 90 THR A N 1
ATOM 734 C CA . THR A 1 90 ? -13.854 14.408 3.671 1.00 78.88 90 THR A CA 1
ATOM 735 C C . THR A 1 90 ? -14.293 14.346 5.139 1.00 78.88 90 THR A C 1
ATOM 737 O O . THR A 1 90 ? -14.688 15.361 5.722 1.00 78.88 90 THR A O 1
ATOM 740 N N . TYR A 1 91 ? -14.190 13.169 5.760 1.00 78.19 91 TYR A N 1
ATOM 741 C CA . TYR A 1 91 ? -14.551 12.948 7.154 1.00 78.19 91 TYR A CA 1
ATOM 742 C C . TYR A 1 91 ? -13.386 13.198 8.116 1.00 78.19 91 TYR A C 1
ATOM 744 O O . TYR A 1 91 ? -13.631 13.323 9.313 1.00 78.19 91 TYR A O 1
ATOM 752 N N . LEU A 1 92 ? -12.148 13.354 7.628 1.00 83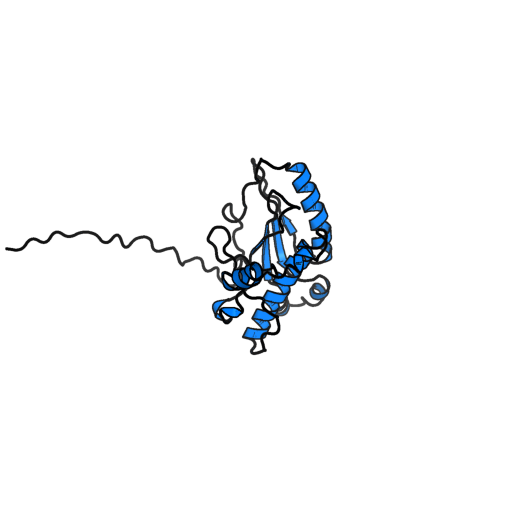.81 92 LEU A N 1
ATOM 753 C CA . LEU A 1 92 ? -10.934 13.540 8.436 1.00 83.81 92 LEU A CA 1
ATOM 754 C C . LEU A 1 92 ? -10.818 14.966 9.011 1.00 83.81 92 LEU A C 1
ATOM 756 O O . LEU A 1 92 ? -9.915 15.729 8.678 1.00 83.81 92 LEU A O 1
ATOM 760 N N . LYS A 1 93 ? -11.773 15.352 9.861 1.00 80.19 93 LYS A N 1
ATOM 761 C CA . LYS A 1 93 ? -11.911 16.720 10.394 1.00 80.19 93 LYS A CA 1
ATOM 762 C C . LYS A 1 93 ? -11.063 16.997 11.636 1.00 80.19 93 LYS A C 1
ATOM 764 O O . LYS A 1 93 ? -10.907 18.154 12.015 1.00 80.19 93 LYS A O 1
ATOM 769 N N . SER A 1 94 ? -10.556 15.955 12.286 1.00 83.19 94 SER A N 1
ATOM 770 C CA . SER A 1 94 ? -9.720 16.050 13.482 1.00 83.19 94 SER A CA 1
ATOM 771 C C . SER A 1 94 ? -8.636 14.979 13.465 1.00 83.19 94 SER A C 1
ATOM 773 O O . SER A 1 94 ? -8.774 13.955 12.795 1.00 83.19 94 SER A O 1
ATOM 775 N N . GLU A 1 95 ? -7.576 15.198 14.243 1.00 81.50 95 GLU A N 1
ATOM 776 C CA . GLU A 1 95 ? -6.488 14.228 14.409 1.00 81.50 95 GLU A CA 1
ATOM 777 C C . GLU A 1 95 ? -6.993 12.880 14.954 1.00 81.50 95 GLU A C 1
ATOM 779 O O . GLU A 1 95 ? -6.510 11.826 14.553 1.00 81.50 95 GLU A O 1
ATOM 784 N N . GLU A 1 96 ? -7.991 12.897 15.841 1.00 80.88 96 GLU A N 1
ATOM 785 C CA . GLU A 1 96 ? -8.609 11.685 16.391 1.00 80.88 96 GLU A CA 1
ATOM 786 C C . GLU A 1 96 ? -9.321 10.867 15.308 1.00 80.88 96 GLU A C 1
ATOM 788 O O . GLU A 1 96 ? -9.108 9.661 15.190 1.00 80.88 96 GLU A O 1
ATOM 793 N N . ILE A 1 97 ? -10.123 11.527 14.468 1.00 79.94 97 ILE A N 1
ATOM 794 C CA . ILE A 1 97 ? -10.820 10.868 13.361 1.00 79.94 97 ILE A CA 1
ATOM 795 C C . ILE A 1 97 ? -9.803 10.359 12.336 1.00 79.94 97 ILE A C 1
ATOM 797 O O . ILE A 1 97 ? -9.914 9.240 11.841 1.00 79.94 97 ILE A O 1
ATOM 801 N N . GLU A 1 98 ? -8.769 11.143 12.054 1.00 82.50 98 GLU A N 1
ATOM 802 C CA . GLU A 1 98 ? -7.690 10.735 11.164 1.00 82.50 98 GLU A CA 1
ATOM 803 C C . GLU A 1 98 ? -6.963 9.483 11.661 1.00 82.50 98 GLU A C 1
ATOM 805 O O . GLU A 1 98 ? -6.759 8.555 10.878 1.00 82.50 98 GLU A O 1
ATOM 810 N N . LYS A 1 99 ? -6.657 9.401 12.959 1.00 78.81 99 LYS A N 1
ATOM 811 C CA . LYS A 1 99 ? -6.090 8.199 13.586 1.00 78.81 99 LYS A CA 1
ATOM 812 C C . LYS A 1 99 ? -7.040 7.006 13.592 1.00 78.81 99 LYS A C 1
ATOM 814 O O . LYS A 1 99 ? -6.564 5.895 13.736 1.00 78.81 99 LYS A O 1
ATOM 819 N N . LYS A 1 100 ? -8.355 7.207 13.476 1.00 81.69 100 LYS A N 1
ATOM 820 C CA . LYS A 1 100 ? -9.337 6.113 13.445 1.00 81.69 100 LYS A CA 1
ATOM 821 C C . LYS A 1 100 ? -9.546 5.533 12.045 1.00 81.69 100 LYS A C 1
ATOM 823 O O . LYS A 1 100 ? -9.877 4.360 11.910 1.00 81.69 100 LYS A O 1
ATOM 828 N N . TYR A 1 101 ? -9.383 6.345 11.002 1.00 85.38 101 TYR A N 1
ATOM 829 C CA . TYR A 1 101 ? -9.722 5.954 9.627 1.00 85.38 101 TYR A CA 1
ATOM 830 C C . TYR A 1 101 ? -8.535 5.924 8.668 1.00 85.38 101 TYR A C 1
ATOM 832 O O . TYR A 1 101 ? -8.720 5.655 7.480 1.00 85.38 101 TYR A O 1
ATOM 840 N N . SER A 1 102 ? -7.324 6.191 9.152 1.00 89.88 102 SER A N 1
ATOM 841 C CA . SER A 1 102 ? -6.124 6.149 8.329 1.00 89.88 102 SER A CA 1
ATOM 842 C C . SER A 1 102 ? -4.917 5.654 9.111 1.00 89.88 102 SER A C 1
ATOM 844 O O . SER A 1 102 ? -4.792 5.884 10.311 1.00 89.88 102 SER A O 1
ATOM 846 N N . PHE A 1 103 ? -3.992 5.026 8.397 1.00 91.56 103 PHE A N 1
ATOM 847 C CA . PHE A 1 103 ? -2.685 4.658 8.924 1.00 91.56 103 PHE A CA 1
ATOM 848 C C . PHE A 1 103 ? -1.623 4.808 7.840 1.00 91.56 103 PHE A C 1
ATOM 850 O O . PHE A 1 103 ? -1.939 4.866 6.652 1.00 91.56 103 PHE A O 1
ATOM 857 N N . TYR A 1 104 ? -0.362 4.932 8.240 1.00 92.19 104 TYR A N 1
ATOM 858 C CA . TYR A 1 104 ? 0.734 5.064 7.286 1.00 92.19 104 TYR A CA 1
ATOM 859 C C . TYR A 1 104 ? 1.134 3.70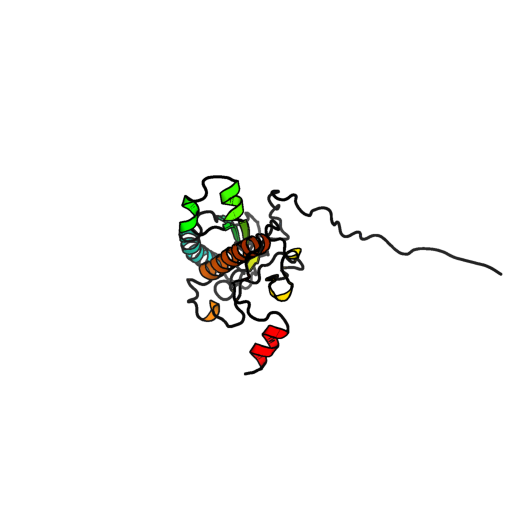5 6.725 1.00 92.19 104 TYR A C 1
ATOM 861 O O . TYR A 1 104 ? 1.335 2.759 7.481 1.00 92.19 104 TYR A O 1
ATOM 869 N N . ILE A 1 105 ? 1.330 3.651 5.411 1.00 94.38 105 ILE A N 1
ATOM 870 C CA . ILE A 1 105 ? 1.862 2.474 4.728 1.00 94.38 105 ILE A CA 1
ATOM 871 C C . ILE A 1 105 ? 3.136 2.803 3.961 1.00 94.38 105 ILE A C 1
ATOM 873 O O . ILE A 1 105 ? 3.362 3.944 3.548 1.00 94.38 105 ILE A O 1
ATOM 877 N N . PHE A 1 106 ? 3.914 1.761 3.705 1.00 94.44 106 PHE A N 1
ATOM 878 C CA . PHE A 1 106 ? 4.921 1.710 2.655 1.00 94.44 106 PHE A CA 1
ATOM 879 C C . PHE A 1 106 ? 4.524 0.593 1.691 1.00 94.44 106 PHE A C 1
ATOM 881 O O . PHE A 1 106 ? 4.359 -0.543 2.126 1.00 94.44 106 PHE A O 1
ATOM 888 N N . ALA A 1 107 ? 4.335 0.897 0.410 1.00 95.50 107 ALA A N 1
ATOM 889 C CA . ALA A 1 107 ? 3.983 -0.099 -0.593 1.00 95.50 107 ALA A CA 1
ATOM 890 C C . ALA A 1 107 ? 5.014 -0.143 -1.725 1.00 95.50 107 ALA A C 1
ATOM 892 O O . ALA A 1 107 ? 5.168 0.850 -2.430 1.00 95.50 107 ALA A O 1
ATOM 893 N N . SER A 1 108 ? 5.713 -1.265 -1.901 1.00 95.12 108 SER A N 1
ATOM 894 C CA . SER A 1 108 ? 6.771 -1.412 -2.913 1.00 95.12 108 SER A CA 1
ATOM 895 C C . SER A 1 108 ? 6.238 -2.039 -4.195 1.00 95.12 108 SER A C 1
ATOM 897 O O . SER A 1 108 ? 5.533 -3.050 -4.133 1.00 95.12 108 SER A O 1
ATOM 899 N N . TYR A 1 109 ? 6.621 -1.475 -5.343 1.00 96.56 109 TYR A N 1
ATOM 900 C CA . TYR A 1 109 ? 6.441 -2.104 -6.649 1.00 96.56 109 TYR A CA 1
ATOM 901 C C . TYR A 1 109 ? 7.651 -2.984 -6.968 1.00 96.56 109 TYR A C 1
ATOM 903 O O . TYR A 1 109 ? 8.755 -2.444 -7.089 1.00 96.56 109 TYR A O 1
ATOM 911 N N . PRO A 1 110 ? 7.470 -4.299 -7.160 1.00 95.19 110 PRO A N 1
ATOM 912 C CA . PRO A 1 110 ? 8.583 -5.190 -7.454 1.00 95.19 110 PRO A CA 1
ATOM 913 C C . PRO A 1 110 ? 9.161 -4.905 -8.847 1.00 95.19 110 PRO A C 1
ATOM 915 O O . PRO A 1 110 ? 8.468 -4.424 -9.742 1.00 95.19 110 PRO A O 1
ATOM 918 N N . SER A 1 111 ? 10.441 -5.203 -9.053 1.00 96.69 111 SER A N 1
ATOM 919 C CA . SER A 1 111 ? 11.174 -4.877 -10.291 1.00 96.69 111 SER A CA 1
ATOM 920 C C . SER A 1 111 ? 10.581 -5.481 -11.578 1.00 96.69 111 SER A C 1
ATOM 922 O O . SER A 1 111 ? 10.841 -4.978 -12.668 1.00 96.69 111 SER A O 1
ATOM 924 N N . ASN A 1 112 ? 9.804 -6.557 -11.456 1.00 95.31 112 ASN A N 1
ATOM 925 C CA . ASN A 1 112 ? 9.086 -7.259 -12.526 1.00 95.31 112 ASN A CA 1
ATOM 926 C C . ASN A 1 112 ? 7.622 -6.803 -12.684 1.00 95.31 112 ASN A C 1
ATOM 928 O O . ASN A 1 112 ? 6.880 -7.426 -13.438 1.00 95.31 112 ASN A O 1
ATOM 932 N N . PHE A 1 113 ? 7.177 -5.748 -11.993 1.00 95.50 113 PHE A N 1
ATOM 933 C CA . PHE A 1 113 ? 5.845 -5.175 -12.196 1.00 95.50 113 PHE A CA 1
ATOM 934 C C . PHE A 1 113 ? 5.622 -4.880 -13.694 1.00 95.50 113 PHE A C 1
ATOM 936 O O . PHE A 1 113 ? 6.486 -4.247 -14.316 1.00 95.50 113 PHE A O 1
ATOM 943 N N . PRO A 1 114 ? 4.505 -5.319 -14.305 1.00 92.19 114 PRO A N 1
ATOM 944 C CA . PRO A 1 114 ? 3.229 -5.730 -13.700 1.00 92.19 114 PRO A CA 1
ATOM 945 C C . PRO A 1 114 ? 3.060 -7.204 -13.309 1.00 92.19 114 PRO A C 1
ATOM 947 O O . PRO A 1 114 ? 1.985 -7.584 -12.844 1.00 92.19 114 PRO A O 1
ATOM 950 N N . ASP A 1 115 ? 4.063 -8.046 -13.545 1.00 90.12 115 ASP A N 1
ATOM 951 C CA . ASP A 1 115 ? 3.906 -9.502 -13.441 1.00 90.12 115 ASP A CA 1
ATOM 952 C C . ASP A 1 115 ? 3.762 -9.980 -11.988 1.00 90.12 115 ASP A C 1
ATOM 954 O O . ASP A 1 115 ? 3.160 -11.023 -11.728 1.00 90.12 115 ASP A O 1
ATOM 958 N N . GLU A 1 116 ? 4.279 -9.201 -11.039 1.00 89.62 116 GLU A N 1
ATOM 959 C CA . GLU A 1 116 ? 4.122 -9.416 -9.604 1.00 89.62 116 GLU A CA 1
ATOM 960 C C . GLU A 1 116 ? 3.430 -8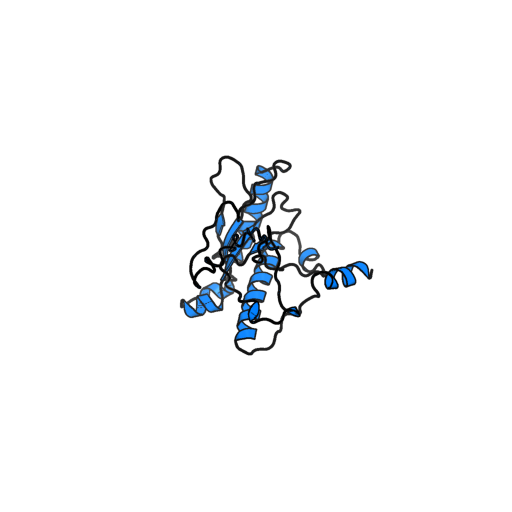.215 -8.951 1.00 89.62 116 GLU A C 1
ATOM 962 O O . GLU A 1 116 ? 3.686 -7.055 -9.287 1.00 89.62 116 GLU A O 1
ATOM 967 N N . ASP A 1 117 ? 2.535 -8.514 -8.010 1.00 90.75 117 ASP A N 1
ATOM 968 C CA . ASP A 1 117 ? 1.751 -7.521 -7.284 1.00 90.75 117 ASP A CA 1
ATOM 969 C C . ASP A 1 117 ? 2.603 -6.742 -6.264 1.00 90.75 117 ASP A C 1
ATOM 971 O O . ASP A 1 117 ? 3.642 -7.199 -5.780 1.00 90.75 117 ASP A O 1
ATOM 975 N N . ILE A 1 118 ? 2.127 -5.552 -5.885 1.00 93.25 118 ILE A N 1
ATOM 976 C CA . ILE A 1 118 ? 2.784 -4.743 -4.855 1.00 93.25 118 ILE A CA 1
ATOM 977 C C . ILE A 1 118 ? 2.817 -5.452 -3.496 1.00 93.25 118 ILE A C 1
ATOM 979 O O . ILE A 1 118 ? 1.931 -6.226 -3.129 1.00 93.25 118 ILE A O 1
ATOM 983 N N . THR A 1 119 ? 3.802 -5.099 -2.679 1.00 92.00 119 THR A N 1
ATOM 984 C CA . THR A 1 119 ? 3.827 -5.474 -1.258 1.00 92.00 119 THR A CA 1
ATOM 985 C C . THR A 1 119 ? 3.459 -4.275 -0.404 1.00 92.00 119 THR A C 1
ATOM 987 O O . THR A 1 119 ? 3.880 -3.171 -0.715 1.00 92.00 119 THR A O 1
ATOM 990 N N . VAL A 1 120 ? 2.676 -4.472 0.660 1.00 93.19 120 VAL A N 1
ATOM 991 C CA . VAL A 1 120 ? 2.258 -3.400 1.579 1.00 93.19 120 VAL A CA 1
ATOM 992 C C . VAL A 1 120 ? 2.813 -3.686 2.967 1.00 93.19 120 VAL A C 1
ATOM 994 O O . VAL A 1 120 ? 2.677 -4.799 3.467 1.00 93.19 120 VAL A O 1
ATOM 997 N N . GLU A 1 121 ? 3.415 -2.684 3.596 1.00 92.62 121 GLU A N 1
ATOM 998 C CA . GLU A 1 121 ? 3.977 -2.741 4.942 1.00 92.62 121 GLU A CA 1
ATOM 999 C C . GLU A 1 121 ? 3.346 -1.683 5.860 1.00 92.62 121 GLU A C 1
ATOM 1001 O O . GLU A 1 121 ? 3.251 -0.508 5.493 1.00 92.62 121 GLU A O 1
ATOM 1006 N N . ASP A 1 122 ? 3.001 -2.077 7.090 1.00 90.62 122 ASP A N 1
ATOM 1007 C CA . ASP A 1 122 ? 2.711 -1.160 8.203 1.00 90.62 122 ASP A CA 1
ATOM 1008 C C . ASP A 1 122 ? 4.020 -0.787 8.911 1.00 90.62 122 ASP A C 1
ATOM 1010 O O . ASP A 1 122 ? 4.355 -1.249 10.003 1.00 90.62 122 ASP A O 1
ATOM 1014 N N . VAL A 1 123 ? 4.806 0.055 8.244 1.00 83.38 123 VAL A N 1
ATOM 1015 C CA . VAL A 1 123 ? 6.130 0.492 8.719 1.00 83.38 123 VAL A CA 1
ATOM 1016 C C . VAL A 1 123 ? 6.083 1.321 10.004 1.00 83.38 123 VAL A C 1
ATOM 1018 O O . VAL A 1 123 ? 7.110 1.486 10.661 1.00 83.38 123 VAL A O 1
ATOM 1021 N N . CYS A 1 124 ? 4.911 1.843 10.367 1.00 85.06 124 CYS A N 1
ATOM 1022 C CA . CYS A 1 124 ? 4.704 2.606 11.594 1.00 85.06 124 CYS A CA 1
ATOM 1023 C C . CYS A 1 124 ? 4.271 1.737 12.783 1.00 85.06 124 CYS A C 1
ATOM 1025 O O . CYS A 1 124 ? 4.223 2.256 13.897 1.00 85.06 124 CYS A O 1
ATOM 1027 N N . GLY A 1 125 ? 3.945 0.456 12.571 1.00 86.19 125 GLY A N 1
ATOM 1028 C CA . GLY A 1 125 ? 3.386 -0.407 13.616 1.00 86.19 125 GLY A CA 1
ATOM 1029 C C . GLY A 1 125 ? 2.050 0.115 14.148 1.00 86.19 125 GLY A C 1
ATOM 1030 O O . GLY A 1 125 ? 1.806 0.098 15.352 1.00 86.19 125 GLY A O 1
ATOM 1031 N N . SER A 1 126 ? 1.220 0.646 13.252 1.00 88.19 126 SER A N 1
ATOM 1032 C CA . SER A 1 126 ? -0.119 1.159 13.549 1.00 88.19 126 SER A CA 1
ATOM 1033 C C . SER A 1 126 ? -1.072 0.048 13.999 1.00 88.19 126 SER A C 1
ATOM 1035 O O . SER A 1 126 ? -2.027 0.318 14.725 1.00 88.19 126 SER A O 1
ATOM 1037 N N . ILE A 1 127 ? -0.824 -1.189 13.561 1.00 88.31 127 ILE A N 1
ATOM 1038 C CA . ILE A 1 127 ? -1.566 -2.388 13.938 1.00 88.31 127 ILE A CA 1
ATOM 1039 C C . ILE A 1 127 ? -0.819 -3.119 15.056 1.00 88.31 127 ILE A C 1
ATOM 1041 O O . ILE A 1 127 ? 0.263 -3.673 14.850 1.00 88.31 127 ILE A O 1
ATOM 1045 N N . ASP A 1 128 ? -1.437 -3.188 16.236 1.00 87.94 128 ASP A N 1
ATOM 1046 C CA . ASP A 1 128 ? -0.969 -4.063 17.308 1.00 87.94 128 ASP A CA 1
ATOM 1047 C C . ASP A 1 128 ? -1.576 -5.463 17.164 1.00 87.94 128 ASP A C 1
ATOM 1049 O O . ASP A 1 128 ? -2.636 -5.786 17.703 1.00 87.94 128 ASP A O 1
ATOM 1053 N N . TRP A 1 129 ? -0.865 -6.324 16.439 1.00 87.12 129 TRP A N 1
ATOM 1054 C CA . TRP A 1 129 ? -1.266 -7.713 16.229 1.00 87.12 129 TRP A CA 1
ATOM 1055 C C . TRP A 1 129 ? -1.356 -8.545 17.512 1.00 87.12 129 TRP A C 1
ATOM 1057 O O . TRP A 1 129 ? -1.977 -9.606 17.495 1.00 87.12 129 TRP A O 1
ATOM 1067 N N . SER A 1 130 ? -0.757 -8.110 18.627 1.00 87.75 130 SER A N 1
ATOM 1068 C CA . SER A 1 130 ? -0.855 -8.848 19.892 1.00 87.75 130 SER A CA 1
ATOM 1069 C C . SER A 1 130 ? -2.271 -8.839 20.473 1.00 87.75 130 SER A C 1
ATOM 1071 O O . SER A 1 130 ? -2.633 -9.768 21.194 1.00 87.75 130 SER A O 1
ATOM 1073 N N . LEU A 1 131 ? -3.081 -7.847 20.090 1.00 87.81 131 LEU A N 1
ATOM 1074 C CA . LEU A 1 131 ? -4.480 -7.697 20.491 1.00 87.81 131 LEU A CA 1
ATOM 1075 C C . LEU A 1 131 ? -5.448 -8.524 19.632 1.00 87.81 131 LEU A C 1
ATOM 1077 O O . LEU A 1 131 ? -6.642 -8.564 19.911 1.00 87.81 131 LEU A O 1
ATOM 1081 N N . VAL A 1 132 ? -4.938 -9.175 18.587 1.00 86.19 132 VAL A N 1
ATOM 1082 C CA . VAL A 1 132 ? -5.715 -9.956 17.623 1.00 86.19 132 VAL A CA 1
ATOM 1083 C C . VAL A 1 132 ? -5.378 -11.443 17.806 1.00 86.19 132 VAL A C 1
ATOM 1085 O O . VAL A 1 132 ? -4.190 -11.776 17.929 1.00 86.19 132 VAL A O 1
ATOM 1088 N N . PRO A 1 133 ? -6.369 -12.353 17.843 1.00 82.81 133 PRO A N 1
ATOM 1089 C CA . PRO A 1 133 ? -6.127 -13.794 17.876 1.00 82.81 133 PRO A CA 1
ATOM 1090 C C . PRO A 1 133 ? -5.243 -14.255 16.705 1.00 82.81 133 PRO A C 1
ATOM 1092 O O . PRO A 1 133 ? -5.382 -13.710 15.610 1.00 82.81 133 PRO A O 1
ATOM 1095 N N . PRO A 1 134 ? -4.306 -15.204 16.904 1.00 82.81 134 PRO A N 1
ATOM 1096 C CA . PRO A 1 134 ? -3.362 -15.636 15.869 1.00 82.81 134 PRO A CA 1
ATOM 1097 C C . PRO A 1 134 ? -3.984 -15.993 14.514 1.00 82.81 134 PRO A C 1
ATOM 1099 O O . PRO A 1 134 ? -3.404 -15.663 13.484 1.00 82.81 134 PRO A O 1
ATOM 1102 N N . GLU A 1 135 ? -5.156 -16.618 14.521 1.00 79.12 135 GLU A N 1
ATOM 1103 C CA . GLU A 1 135 ? -5.940 -17.017 13.350 1.00 79.12 135 GLU A CA 1
ATOM 1104 C C . GLU A 1 135 ? -6.404 -15.838 12.480 1.00 79.12 135 GLU A C 1
ATOM 1106 O O . GLU A 1 135 ? -6.603 -16.013 11.285 1.00 79.12 135 GLU A O 1
ATOM 1111 N N . HIS A 1 136 ? -6.495 -14.639 13.061 1.00 81.31 136 HIS A N 1
ATOM 1112 C CA . HIS A 1 136 ? -6.921 -13.403 12.401 1.00 81.31 136 HIS A CA 1
ATOM 1113 C C . HIS A 1 136 ? -5.733 -12.488 12.035 1.00 81.31 136 HIS A C 1
ATOM 1115 O O . HIS A 1 136 ? -5.900 -11.340 11.614 1.00 81.31 136 HIS A O 1
ATOM 1121 N N . ARG A 1 137 ? -4.486 -12.939 12.252 1.00 84.81 137 ARG A N 1
ATOM 1122 C CA . ARG A 1 137 ? -3.286 -12.118 12.018 1.00 84.81 137 ARG A CA 1
ATOM 1123 C C . ARG A 1 137 ? -2.821 -12.208 10.569 1.00 84.81 137 ARG A C 1
ATOM 1125 O O . ARG A 1 137 ? -2.244 -13.203 10.142 1.00 84.81 137 ARG A O 1
ATOM 1132 N N . HIS A 1 138 ? -2.919 -11.093 9.855 1.00 84.00 138 HIS A N 1
ATOM 1133 C CA . HIS A 1 138 ? -2.455 -10.958 8.473 1.00 84.00 138 HIS A CA 1
ATOM 1134 C C . HIS A 1 138 ? -1.019 -10.418 8.398 1.00 84.00 138 HIS A C 1
ATOM 1136 O O . HIS A 1 138 ? -0.759 -9.360 7.820 1.00 84.00 138 HIS A O 1
ATOM 1142 N N . ILE A 1 139 ? -0.069 -11.152 8.981 1.00 83.25 139 ILE A N 1
ATOM 1143 C CA . ILE A 1 139 ? 1.349 -10.763 9.036 1.00 83.25 139 ILE A CA 1
ATOM 1144 C C . ILE A 1 139 ? 2.139 -11.485 7.938 1.00 83.25 139 ILE A C 1
ATOM 1146 O O . ILE A 1 139 ? 2.106 -12.709 7.833 1.00 83.25 139 ILE A O 1
ATOM 1150 N N . LYS A 1 140 ? 2.916 -10.732 7.157 1.00 83.38 140 LYS A N 1
ATOM 1151 C CA . LYS A 1 140 ? 3.900 -11.233 6.189 1.00 83.38 140 LYS A CA 1
ATOM 1152 C C . LYS A 1 140 ? 5.303 -10.787 6.600 1.00 83.38 140 LYS A C 1
ATOM 1154 O O . LYS A 1 140 ? 5.526 -9.632 6.961 1.00 83.38 140 LYS A O 1
ATOM 1159 N N . TYR A 1 141 ? 6.270 -11.696 6.496 1.00 80.62 141 TYR A N 1
ATOM 1160 C CA . TYR A 1 141 ? 7.678 -11.357 6.680 1.00 80.62 141 TYR A CA 1
ATOM 1161 C C . TYR A 1 141 ? 8.269 -10.816 5.374 1.00 80.62 141 TYR A C 1
ATOM 1163 O O . TYR A 1 141 ? 8.244 -11.497 4.351 1.00 80.62 141 TYR A O 1
ATOM 1171 N N . ILE A 1 142 ? 8.815 -9.600 5.411 1.00 77.88 142 ILE A N 1
ATOM 1172 C CA . ILE A 1 142 ? 9.501 -8.955 4.284 1.00 77.88 142 ILE A CA 1
ATOM 1173 C C . ILE A 1 142 ? 10.927 -8.641 4.723 1.00 77.88 142 ILE A C 1
ATOM 1175 O O . ILE A 1 142 ? 11.152 -7.866 5.656 1.00 77.88 142 ILE A O 1
ATOM 1179 N N . ASN A 1 143 ? 11.904 -9.281 4.077 1.00 75.19 143 ASN A N 1
ATOM 1180 C CA . ASN A 1 143 ? 13.324 -9.180 4.436 1.00 75.19 143 ASN A CA 1
ATOM 1181 C C . ASN A 1 143 ? 13.575 -9.458 5.936 1.00 75.19 143 ASN A C 1
ATOM 1183 O O . ASN A 1 143 ? 14.310 -8.733 6.602 1.00 75.19 143 ASN A O 1
ATOM 1187 N N . GLY A 1 144 ? 12.902 -10.475 6.490 1.00 74.69 144 GLY A N 1
ATOM 1188 C CA . GLY A 1 144 ? 13.011 -10.866 7.904 1.00 74.69 144 GLY A CA 1
ATOM 1189 C C . GLY A 1 144 ? 12.232 -9.991 8.896 1.00 74.69 144 GLY A C 1
ATOM 1190 O O . GLY A 1 144 ? 12.293 -10.242 10.097 1.00 74.69 144 GLY A O 1
ATOM 1191 N N . ARG A 1 145 ? 11.477 -8.989 8.426 1.00 78.19 145 ARG A N 1
ATOM 1192 C CA . ARG A 1 145 ? 10.680 -8.079 9.265 1.00 78.19 145 ARG A CA 1
ATOM 1193 C C . ARG A 1 145 ? 9.201 -8.427 9.175 1.00 78.19 145 ARG A C 1
ATOM 1195 O O . ARG A 1 145 ? 8.675 -8.568 8.077 1.00 78.19 145 ARG A O 1
ATOM 1202 N N . SER A 1 146 ? 8.517 -8.519 10.312 1.00 80.12 146 SER A N 1
ATOM 1203 C CA . SER A 1 146 ? 7.072 -8.784 10.402 1.00 80.12 146 SER A CA 1
ATOM 1204 C C . SER A 1 146 ? 6.228 -7.520 10.171 1.00 80.12 146 SER A C 1
ATOM 1206 O O . SER A 1 146 ? 5.319 -7.226 10.944 1.00 80.12 146 SER A O 1
ATOM 1208 N N . THR A 1 147 ? 6.596 -6.721 9.172 1.00 80.12 147 THR A N 1
ATOM 1209 C CA . THR A 1 147 ? 5.952 -5.444 8.824 1.00 80.12 147 THR A CA 1
ATOM 1210 C C . THR A 1 147 ? 5.023 -5.573 7.626 1.00 80.12 147 THR A C 1
ATOM 1212 O O . THR A 1 147 ? 4.170 -4.713 7.428 1.00 80.12 147 THR A O 1
ATOM 1215 N N . GLY A 1 148 ? 5.171 -6.637 6.834 1.00 82.00 148 GLY A N 1
ATOM 1216 C CA . GLY A 1 148 ? 4.319 -6.898 5.686 1.00 82.00 148 GLY A CA 1
ATOM 1217 C C . GLY A 1 148 ? 2.897 -7.230 6.114 1.00 82.00 148 GLY A C 1
ATOM 1218 O O . GLY A 1 148 ? 2.676 -7.972 7.070 1.00 82.00 148 GLY A O 1
ATOM 1219 N N . LEU A 1 149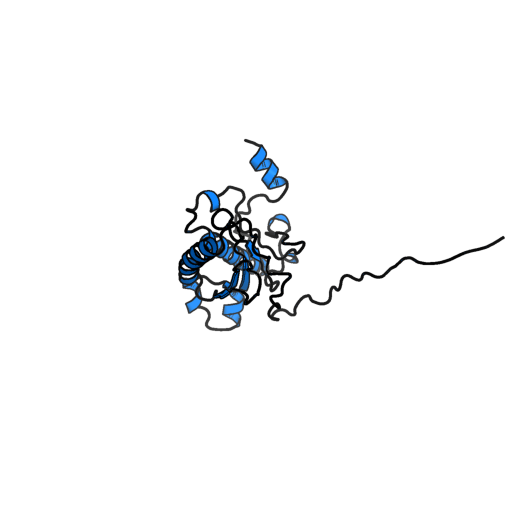 ? 1.932 -6.712 5.368 1.00 85.25 149 LEU A N 1
ATOM 1220 C CA . LEU A 1 149 ? 0.531 -7.073 5.484 1.00 85.25 149 LEU A CA 1
ATOM 1221 C C . LEU A 1 149 ? 0.229 -8.179 4.475 1.00 85.25 149 LEU A C 1
ATOM 1223 O O . LEU A 1 149 ? 0.526 -8.057 3.284 1.00 85.25 149 LEU A O 1
ATOM 1227 N N . CYS A 1 150 ? -0.365 -9.273 4.948 1.00 80.44 150 CYS A N 1
ATOM 1228 C CA . CYS A 1 150 ? -0.897 -10.312 4.077 1.00 80.44 150 CYS A CA 1
ATOM 1229 C C . CYS A 1 150 ? -2.226 -9.829 3.479 1.00 80.44 150 CYS A C 1
ATOM 1231 O O . CYS A 1 150 ? -3.307 -10.140 3.972 1.00 80.44 150 CYS A O 1
ATOM 1233 N N . THR A 1 151 ? -2.126 -9.009 2.435 1.00 70.12 151 THR A N 1
ATOM 1234 C CA . THR A 1 151 ? -3.263 -8.426 1.703 1.00 70.12 151 THR A CA 1
ATOM 1235 C C . THR A 1 151 ? -3.773 -9.325 0.578 1.00 70.12 151 THR A C 1
ATOM 1237 O O . THR A 1 151 ? -4.781 -9.010 -0.053 1.00 70.12 151 THR A O 1
ATOM 1240 N N . HIS A 1 152 ? -3.071 -10.427 0.302 1.00 61.94 152 HIS A N 1
ATOM 1241 C CA . HIS A 1 152 ? -3.444 -11.392 -0.721 1.00 61.94 152 HIS A CA 1
ATOM 1242 C C . HIS A 1 152 ? -4.458 -12.378 -0.152 1.00 61.94 152 HIS A C 1
ATOM 1244 O O . HIS A 1 152 ? -4.164 -13.105 0.794 1.00 61.94 152 HIS A O 1
ATOM 1250 N N . HIS A 1 153 ? -5.639 -12.425 -0.761 1.00 54.12 153 HIS A N 1
ATOM 1251 C CA . HIS A 1 153 ? -6.594 -13.498 -0.522 1.00 54.12 153 HIS A CA 1
ATOM 1252 C C . HIS A 1 153 ? -6.042 -14.783 -1.174 1.00 54.12 153 HIS A C 1
ATOM 1254 O O . HIS A 1 153 ? -5.895 -14.801 -2.401 1.00 54.12 153 HIS A O 1
ATOM 1260 N N . PRO A 1 154 ? -5.711 -15.843 -0.411 1.00 42.31 154 PRO A N 1
ATOM 1261 C CA . PRO A 1 154 ? -5.117 -17.075 -0.948 1.00 42.31 154 PRO A CA 1
ATOM 1262 C C . PRO A 1 154 ? -6.008 -17.825 -1.954 1.00 42.31 154 PRO A C 1
ATOM 1264 O O . PRO A 1 154 ? -5.486 -18.612 -2.739 1.00 42.31 154 PRO A O 1
ATOM 1267 N N . ASP A 1 155 ? -7.309 -17.521 -2.024 1.00 41.91 155 ASP A N 1
ATOM 1268 C CA . ASP A 1 155 ? -8.230 -18.089 -3.023 1.00 41.91 155 ASP A CA 1
ATOM 1269 C C . ASP A 1 155 ? -8.185 -17.388 -4.391 1.00 41.91 155 ASP A C 1
ATOM 1271 O O . ASP A 1 155 ? -8.908 -17.756 -5.319 1.00 41.91 155 ASP A O 1
ATOM 1275 N N . GLY A 1 156 ? -7.326 -16.378 -4.559 1.00 49.72 156 GLY A N 1
ATOM 1276 C CA . GLY A 1 156 ? -7.155 -15.723 -5.849 1.00 49.72 156 GLY A CA 1
ATOM 1277 C C . GLY A 1 156 ? -8.272 -14.744 -6.205 1.00 49.72 156 GLY A C 1
ATOM 1278 O O . GLY A 1 156 ? -8.491 -14.484 -7.386 1.00 49.72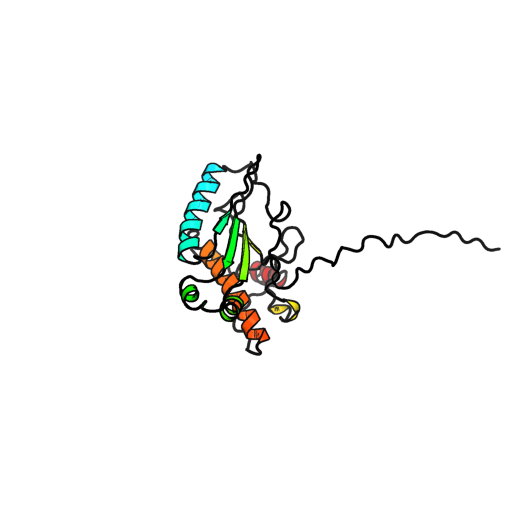 156 GLY A O 1
ATOM 1279 N N . GLU A 1 157 ? -8.938 -14.127 -5.224 1.00 57.97 157 GLU A N 1
ATOM 1280 C CA . GLU A 1 157 ? -9.818 -12.985 -5.516 1.00 57.97 157 GLU A CA 1
ATOM 1281 C C . GLU A 1 157 ? -9.045 -11.892 -6.265 1.00 57.97 157 GLU A C 1
ATOM 1283 O O . GLU A 1 157 ? -9.525 -11.381 -7.275 1.00 57.97 157 GLU A O 1
ATOM 1288 N N . ILE A 1 158 ? -7.794 -11.626 -5.869 1.00 67.19 158 ILE A N 1
ATOM 1289 C CA . ILE A 1 158 ? -6.908 -10.721 -6.612 1.00 67.19 158 ILE A CA 1
ATOM 1290 C C . ILE A 1 158 ? -6.565 -11.254 -8.013 1.00 67.19 158 ILE A C 1
ATOM 1292 O O . ILE A 1 158 ? -6.461 -10.477 -8.961 1.00 67.19 158 ILE A O 1
ATOM 1296 N N . ASN A 1 159 ? -6.491 -12.580 -8.182 1.00 66.81 159 ASN A N 1
ATOM 1297 C CA . ASN A 1 159 ? -6.260 -13.218 -9.480 1.00 66.81 159 ASN A CA 1
ATOM 1298 C C . ASN A 1 159 ? -7.455 -13.021 -10.426 1.00 66.81 159 ASN A C 1
ATOM 1300 O O . ASN A 1 159 ? -7.252 -12.899 -11.633 1.00 66.81 159 ASN A O 1
ATOM 1304 N N . SER A 1 160 ? -8.678 -12.943 -9.884 1.00 71.81 160 SER A N 1
ATOM 1305 C CA . SER A 1 160 ? -9.905 -12.637 -10.637 1.00 71.81 160 SER A CA 1
ATOM 1306 C C . SER A 1 160 ? -10.066 -11.147 -10.970 1.00 71.81 160 SER A C 1
ATOM 1308 O O . SER A 1 160 ? -10.791 -10.782 -11.898 1.00 71.81 160 SER A O 1
ATOM 1310 N N . VAL A 1 161 ? -9.368 -10.272 -10.240 1.00 79.50 161 VAL A N 1
ATOM 1311 C CA . VAL A 1 161 ? -9.321 -8.838 -10.517 1.00 79.50 161 VAL A CA 1
ATOM 1312 C C . VAL A 1 161 ? -8.404 -8.598 -11.715 1.00 79.50 161 VAL A C 1
ATOM 1314 O O . VAL A 1 161 ? -7.271 -9.086 -11.770 1.00 79.50 161 VAL A O 1
ATOM 1317 N N . LYS A 1 162 ? -8.892 -7.808 -12.678 1.00 83.12 162 LYS A N 1
ATOM 1318 C CA . LYS A 1 162 ? -8.076 -7.341 -13.804 1.00 83.12 162 LYS A CA 1
ATOM 1319 C C . LYS A 1 162 ? -6.813 -6.669 -13.276 1.00 83.12 162 LYS A C 1
ATOM 1321 O O . LYS A 1 162 ? -6.912 -5.842 -12.373 1.00 83.12 162 LYS A O 1
ATOM 1326 N N . TYR A 1 163 ? -5.665 -6.988 -13.871 1.00 82.44 163 TYR A N 1
ATOM 1327 C CA . TYR A 1 163 ? -4.353 -6.481 -13.454 1.00 82.44 163 TYR A CA 1
ATOM 1328 C C . TYR A 1 163 ? -4.365 -4.967 -13.148 1.00 82.44 163 TYR A C 1
ATOM 1330 O O . TYR A 1 163 ? -3.966 -4.555 -12.065 1.00 82.44 163 TYR A O 1
ATOM 1338 N N . GLU A 1 164 ? -4.965 -4.169 -14.034 1.00 87.19 164 GLU A N 1
ATOM 1339 C CA . GLU A 1 164 ? -5.110 -2.708 -13.926 1.00 87.19 164 GLU A CA 1
ATOM 1340 C C . GLU A 1 164 ? -5.850 -2.194 -12.674 1.00 87.19 164 GLU A C 1
ATOM 1342 O O . GLU A 1 164 ? -5.890 -0.993 -12.431 1.00 87.19 164 GLU A O 1
ATOM 1347 N N . HIS A 1 165 ? -6.460 -3.070 -11.877 1.00 88.12 165 HIS A N 1
ATOM 1348 C CA . HIS A 1 165 ? -7.152 -2.723 -10.635 1.00 88.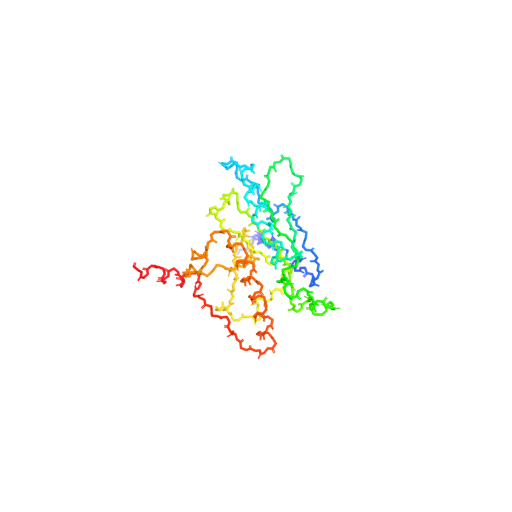12 165 HIS A CA 1
ATOM 1349 C C . HIS A 1 165 ? -6.550 -3.397 -9.397 1.00 88.12 165 HIS A C 1
ATOM 1351 O O . HIS A 1 165 ? -7.002 -3.123 -8.279 1.00 88.12 165 HIS A O 1
ATOM 1357 N N . ARG A 1 166 ? -5.545 -4.266 -9.555 1.00 90.06 166 ARG A N 1
ATOM 1358 C CA . ARG A 1 166 ? -5.023 -5.089 -8.456 1.00 90.06 166 ARG A CA 1
ATOM 1359 C C . ARG A 1 166 ? -4.406 -4.255 -7.347 1.00 90.06 166 ARG A C 1
ATOM 1361 O O . ARG A 1 166 ? -4.811 -4.420 -6.198 1.00 90.06 166 ARG A O 1
ATOM 1368 N N . THR A 1 167 ? -3.553 -3.285 -7.675 1.00 94.50 167 THR A N 1
ATOM 1369 C CA . THR A 1 167 ? -2.945 -2.391 -6.678 1.00 94.50 167 THR A CA 1
ATOM 1370 C C . THR A 1 167 ? -4.004 -1.717 -5.810 1.00 94.50 167 THR A C 1
ATOM 1372 O O . THR A 1 167 ? -3.938 -1.767 -4.583 1.00 94.50 167 THR A O 1
ATOM 1375 N N . THR A 1 168 ? -5.047 -1.146 -6.422 1.00 93.69 168 THR A N 1
ATOM 1376 C CA . THR A 1 168 ? -6.121 -0.482 -5.663 1.00 93.69 168 THR A CA 1
ATOM 1377 C C . THR A 1 168 ? -6.888 -1.441 -4.753 1.00 93.69 168 THR A C 1
ATOM 1379 O O . THR A 1 168 ? -7.271 -1.059 -3.647 1.00 93.69 168 THR A O 1
ATOM 1382 N N . LYS A 1 169 ? -7.084 -2.696 -5.177 1.00 90.69 169 LYS A N 1
ATOM 1383 C CA . LYS A 1 169 ? -7.731 -3.730 -4.362 1.00 90.69 169 LYS A CA 1
ATOM 1384 C C . LYS A 1 169 ? -6.851 -4.176 -3.203 1.00 90.69 169 LYS A C 1
ATOM 1386 O O . LYS A 1 169 ? -7.357 -4.249 -2.092 1.00 90.69 169 LYS A O 1
ATOM 1391 N N . ILE A 1 170 ? -5.555 -4.372 -3.430 1.00 91.88 170 ILE A N 1
ATOM 1392 C CA . ILE A 1 170 ? -4.578 -4.695 -2.381 1.00 91.88 170 ILE A CA 1
ATOM 1393 C C . ILE A 1 170 ? -4.545 -3.592 -1.316 1.00 91.88 170 ILE A C 1
ATOM 1395 O O . ILE A 1 170 ? -4.648 -3.877 -0.122 1.00 91.88 170 ILE A O 1
ATOM 1399 N N . LEU A 1 171 ? -4.477 -2.328 -1.739 1.00 94.44 171 LEU A N 1
ATOM 1400 C CA . LEU A 1 171 ? -4.514 -1.178 -0.835 1.00 94.44 171 LEU A CA 1
ATOM 1401 C C . LEU A 1 171 ? -5.853 -1.076 -0.089 1.00 94.44 171 LEU A C 1
ATOM 1403 O O . LEU A 1 171 ? -5.875 -0.807 1.108 1.00 94.44 171 LEU A O 1
ATOM 1407 N N . MET A 1 172 ? -6.978 -1.348 -0.752 1.00 91.88 172 MET A N 1
ATOM 1408 C CA . MET A 1 172 ? -8.282 -1.390 -0.086 1.00 91.88 172 MET A CA 1
ATOM 1409 C C . MET A 1 172 ? -8.350 -2.508 0.965 1.00 91.88 172 MET A C 1
ATOM 1411 O O . MET A 1 172 ? -8.865 -2.280 2.057 1.00 91.88 172 MET A O 1
ATOM 1415 N N . SER A 1 173 ? -7.814 -3.695 0.671 1.00 89.25 173 SER A N 1
ATOM 1416 C CA . SER A 1 173 ? -7.735 -4.799 1.634 1.00 89.25 173 SER A CA 1
ATOM 1417 C C . SER A 1 173 ? -6.868 -4.433 2.839 1.00 89.25 173 SER A C 1
ATOM 1419 O O . SER A 1 173 ? -7.286 -4.669 3.968 1.00 89.25 173 SER A O 1
ATOM 1421 N N . ALA A 1 174 ? -5.724 -3.769 2.632 1.00 92.12 174 ALA A N 1
ATOM 1422 C CA . ALA A 1 174 ? -4.897 -3.256 3.728 1.00 92.12 174 ALA A CA 1
ATOM 1423 C C . ALA A 1 174 ? -5.664 -2.267 4.628 1.00 92.12 174 ALA A C 1
ATOM 1425 O O . ALA A 1 174 ? -5.576 -2.345 5.852 1.00 92.12 174 ALA A O 1
ATOM 1426 N N . TRP A 1 175 ? -6.452 -1.363 4.035 1.00 91.81 175 TRP A N 1
ATOM 1427 C CA . TRP A 1 175 ? -7.276 -0.411 4.787 1.00 91.81 175 TRP A CA 1
ATOM 1428 C C . TRP A 1 175 ? -8.394 -1.093 5.582 1.00 91.81 175 TRP A C 1
ATOM 1430 O O . TRP A 1 175 ? -8.585 -0.797 6.762 1.00 91.81 175 TRP A O 1
ATOM 1440 N N . LYS A 1 176 ? -9.106 -2.041 4.964 1.00 88.94 176 LYS A N 1
ATOM 1441 C CA . LYS A 1 176 ? -10.158 -2.816 5.636 1.00 88.94 176 LYS A CA 1
ATOM 1442 C C . LYS A 1 176 ? -9.610 -3.626 6.803 1.00 88.94 176 LYS A C 1
ATOM 1444 O O . LYS A 1 176 ? -10.225 -3.638 7.861 1.00 88.94 176 LYS A O 1
ATOM 1449 N N . LEU A 1 177 ? -8.452 -4.254 6.619 1.00 88.88 177 LEU A N 1
ATOM 1450 C CA . LEU A 1 177 ? -7.766 -5.012 7.659 1.00 88.88 177 LEU A CA 1
ATOM 1451 C C . LEU A 1 177 ? -7.443 -4.129 8.868 1.00 88.88 177 LEU A C 1
ATOM 1453 O O . LEU A 1 177 ? -7.777 -4.479 9.995 1.00 88.88 177 LEU A O 1
ATOM 1457 N N . TYR A 1 178 ? -6.870 -2.948 8.632 1.00 90.38 178 TYR A N 1
ATOM 1458 C CA . TYR A 1 178 ? -6.626 -1.967 9.688 1.00 90.38 178 TYR A CA 1
ATOM 1459 C C . TYR A 1 178 ? -7.910 -1.596 10.446 1.00 90.38 178 TYR A C 1
ATOM 1461 O O . TYR A 1 178 ? -7.954 -1.655 11.676 1.00 90.38 178 TYR A O 1
ATOM 1469 N N . TYR A 1 179 ? -8.982 -1.273 9.718 1.00 87.62 179 TYR A N 1
ATOM 1470 C CA . TYR A 1 179 ? -10.262 -0.907 10.323 1.00 87.62 179 TYR A CA 1
ATOM 1471 C C . TYR A 1 179 ? -10.908 -2.060 11.109 1.00 87.62 179 TYR A C 1
ATOM 1473 O O . TYR A 1 179 ? -11.520 -1.835 12.158 1.00 87.62 179 TYR A O 1
ATOM 1481 N N . GLN A 1 180 ? -10.752 -3.293 10.626 1.00 88.12 180 GLN A N 1
ATOM 1482 C CA . GLN A 1 180 ? -11.241 -4.491 11.297 1.00 88.12 180 GLN A CA 1
ATOM 1483 C C . GLN A 1 180 ? -10.517 -4.721 12.623 1.00 88.12 180 GLN A C 1
ATOM 1485 O O . GLN A 1 180 ? -11.178 -4.983 13.627 1.00 88.12 180 GLN A O 1
ATOM 1490 N N . VAL A 1 181 ? -9.189 -4.560 12.653 1.00 89.38 181 VAL A N 1
ATOM 1491 C CA . VAL A 1 181 ? -8.417 -4.655 13.898 1.00 89.38 181 VAL A CA 1
ATOM 1492 C C . VAL A 1 181 ? -8.887 -3.607 14.902 1.00 89.38 181 VAL A C 1
ATOM 1494 O O . VAL A 1 181 ? -9.175 -3.956 16.044 1.00 89.38 181 VAL A O 1
ATOM 1497 N N . LEU A 1 182 ? -9.034 -2.344 14.489 1.00 87.25 182 LEU A N 1
ATOM 1498 C CA . LEU A 1 182 ? -9.538 -1.297 15.384 1.00 87.25 182 LEU A CA 1
ATOM 1499 C C . LEU A 1 182 ? -10.928 -1.631 15.931 1.00 87.25 182 LEU A C 1
ATOM 1501 O O . LEU A 1 182 ? -11.161 -1.533 17.133 1.00 87.25 182 LEU A O 1
ATOM 1505 N N . SER A 1 183 ? -11.840 -2.061 15.059 1.00 86.56 183 SER A N 1
ATOM 1506 C CA . SER A 1 183 ? -13.199 -2.442 15.448 1.00 86.56 183 SER A CA 1
ATOM 1507 C C . SER A 1 183 ? -13.204 -3.600 16.448 1.00 86.56 183 SER A C 1
ATOM 1509 O O . SER A 1 183 ? -13.947 -3.555 17.428 1.00 86.56 183 SER A O 1
ATOM 1511 N N . PHE A 1 184 ? -12.355 -4.604 16.233 1.00 88.81 184 PHE A N 1
ATOM 1512 C CA . PHE A 1 184 ? -12.215 -5.754 17.122 1.00 88.81 184 PHE A CA 1
ATOM 1513 C C . PHE A 1 184 ? -11.673 -5.358 18.502 1.00 88.81 184 PHE A C 1
ATOM 1515 O O . PHE A 1 184 ? -12.235 -5.742 19.525 1.00 88.81 184 PHE A O 1
ATOM 1522 N N . VAL A 1 185 ? -10.632 -4.521 18.544 1.00 86.69 185 VAL A N 1
ATOM 1523 C CA . VAL A 1 185 ? -10.049 -4.008 19.798 1.00 86.69 185 VAL A CA 1
ATOM 1524 C C . VAL A 1 185 ? -11.044 -3.133 20.576 1.00 86.69 185 VAL A C 1
ATOM 1526 O O . VAL A 1 185 ? -11.025 -3.126 21.804 1.00 86.69 185 VAL A O 1
ATOM 1529 N N . GLU A 1 186 ? -11.964 -2.450 19.888 1.00 86.69 186 GLU A N 1
ATOM 1530 C CA . GLU A 1 186 ? -13.090 -1.716 20.492 1.00 86.69 186 GLU A CA 1
ATOM 1531 C C . GLU A 1 186 ? -14.217 -2.638 21.021 1.00 86.69 186 GLU A C 1
ATOM 1533 O O . GLU A 1 186 ? -15.248 -2.147 21.485 1.00 86.69 186 GLU A O 1
ATOM 1538 N N . GLY A 1 187 ? -14.042 -3.963 20.977 1.00 84.56 187 GLY A N 1
ATOM 1539 C CA . GLY A 1 187 ? -14.989 -4.947 21.508 1.00 84.56 187 GLY A CA 1
ATOM 1540 C C . GLY A 1 187 ? -16.071 -5.390 20.523 1.00 84.56 187 GLY A C 1
ATOM 1541 O O . GLY A 1 187 ? -17.078 -5.962 20.944 1.00 84.56 187 GLY A O 1
ATOM 1542 N N . LYS A 1 188 ? -15.903 -5.123 19.222 1.00 81.38 188 LYS A N 1
ATOM 1543 C CA . LYS A 1 188 ? -16.788 -5.656 18.175 1.00 81.38 188 LYS A CA 1
ATOM 1544 C C . LYS A 1 188 ? -16.311 -7.030 17.705 1.00 81.38 188 LYS A C 1
ATOM 1546 O O . LYS A 1 188 ? -15.173 -7.429 17.937 1.00 81.38 188 LYS A O 1
ATOM 1551 N N . ASN A 1 189 ? -17.187 -7.745 17.007 1.00 83.19 189 ASN A N 1
ATOM 1552 C CA . ASN A 1 189 ? -16.846 -9.038 16.425 1.00 83.19 189 ASN A CA 1
ATOM 1553 C C . ASN A 1 189 ? -15.890 -8.882 15.234 1.00 83.19 189 ASN A C 1
ATOM 1555 O O . ASN A 1 189 ? -15.884 -7.856 14.547 1.00 83.19 189 ASN A O 1
ATOM 1559 N N . TRP A 1 190 ? -15.093 -9.922 14.983 1.00 79.56 190 TRP A N 1
ATOM 1560 C CA . TRP A 1 190 ? -14.315 -10.021 13.754 1.00 79.56 190 TRP A CA 1
ATOM 1561 C C . TRP A 1 190 ? -15.249 -10.368 12.586 1.00 79.56 190 TRP A C 1
ATOM 1563 O O . TRP A 1 190 ? -15.913 -11.402 12.621 1.00 79.56 190 TRP A O 1
ATOM 1573 N N . GLU A 1 191 ? -15.347 -9.487 11.589 1.00 75.75 191 GLU A N 1
ATOM 1574 C CA . GLU A 1 191 ? -16.289 -9.622 10.462 1.00 75.75 191 GLU A CA 1
ATOM 1575 C C . GLU A 1 191 ? -15.594 -9.899 9.124 1.00 75.75 191 GLU A C 1
ATOM 1577 O O . GLU A 1 191 ? -16.249 -10.320 8.167 1.00 75.75 191 GLU A O 1
ATOM 1582 N N . LEU A 1 192 ? -14.275 -9.687 9.036 1.00 73.38 192 LEU A N 1
ATOM 1583 C CA . LEU A 1 192 ? -13.518 -10.108 7.864 1.00 73.38 192 LEU A CA 1
ATOM 1584 C C . LEU A 1 192 ? -13.470 -11.635 7.831 1.00 73.38 192 LEU A C 1
ATOM 1586 O O . LEU A 1 192 ? -13.090 -12.291 8.796 1.00 73.38 192 LEU A O 1
ATOM 1590 N N . VAL A 1 193 ? -13.900 -12.200 6.706 1.00 64.81 193 VAL A N 1
ATOM 1591 C CA . VAL A 1 193 ? -13.753 -13.630 6.460 1.00 64.81 193 VAL A CA 1
ATOM 1592 C C . VAL A 1 193 ? -12.283 -13.881 6.168 1.00 64.81 193 VAL A C 1
ATOM 1594 O O . VAL A 1 193 ? -11.797 -13.564 5.080 1.00 64.81 193 VAL A O 1
ATOM 1597 N N . ASP A 1 194 ? -11.582 -14.433 7.151 1.00 59.25 194 ASP A N 1
ATOM 1598 C CA . ASP A 1 194 ? -10.187 -14.799 6.976 1.00 59.25 194 ASP A CA 1
ATOM 1599 C C . ASP A 1 194 ? -10.109 -16.125 6.237 1.00 59.25 194 ASP A C 1
ATOM 1601 O O . ASP A 1 194 ? -10.783 -17.105 6.566 1.00 59.25 194 ASP A O 1
ATOM 1605 N N . LEU A 1 195 ? -9.278 -16.146 5.204 1.00 52.62 195 LEU A N 1
ATOM 1606 C CA . LEU A 1 195 ? -8.927 -17.385 4.539 1.00 52.62 195 LEU A CA 1
ATOM 1607 C C . LEU A 1 195 ? -7.747 -18.023 5.278 1.00 52.62 195 LEU A C 1
ATOM 1609 O O . LEU A 1 195 ? -6.880 -17.294 5.754 1.00 52.62 195 LEU A O 1
ATOM 1613 N N . PRO A 1 196 ? -7.660 -19.361 5.344 1.00 51.78 196 PRO A N 1
ATOM 1614 C CA . PRO A 1 196 ? -6.558 -20.047 6.011 1.00 51.78 196 PRO A CA 1
ATOM 1615 C C . PRO A 1 196 ? -5.191 -19.578 5.486 1.00 51.78 196 PRO A C 1
ATOM 1617 O O . PRO A 1 196 ? -5.028 -19.277 4.302 1.00 51.78 196 PRO A O 1
ATOM 1620 N N . HIS A 1 197 ? -4.198 -19.489 6.372 1.00 48.59 197 HIS A N 1
ATOM 1621 C CA . HIS A 1 197 ? -2.866 -18.940 6.087 1.00 48.59 197 HIS A CA 1
ATOM 1622 C C . HIS A 1 197 ? -1.756 -19.992 6.253 1.00 48.59 197 HIS A C 1
ATOM 1624 O O . HIS A 1 197 ? -1.936 -21.023 6.900 1.00 48.59 197 HIS A O 1
ATOM 1630 N N . GLY A 1 198 ? -0.583 -19.746 5.656 1.00 52.84 198 GLY A N 1
ATOM 1631 C CA . GLY A 1 198 ? 0.600 -20.605 5.808 1.00 52.84 198 GLY A CA 1
ATOM 1632 C C . GLY A 1 198 ? 0.383 -22.046 5.328 1.00 52.84 198 GLY A C 1
ATOM 1633 O O . GLY A 1 198 ? -0.164 -22.277 4.249 1.00 52.84 198 GLY A O 1
ATOM 1634 N N . ASP A 1 199 ? 0.800 -23.022 6.136 1.00 45.97 199 ASP A N 1
ATOM 1635 C CA . ASP A 1 199 ? 0.652 -24.452 5.827 1.00 45.97 199 ASP A CA 1
ATOM 1636 C C . ASP A 1 199 ? -0.812 -24.870 5.631 1.00 45.97 199 ASP A C 1
ATOM 1638 O O . ASP A 1 199 ? -1.103 -25.819 4.899 1.00 45.97 199 ASP A O 1
ATOM 1642 N N . GLU A 1 200 ? -1.753 -24.159 6.252 1.00 45.59 200 GLU A N 1
ATOM 1643 C CA . GLU A 1 200 ? -3.181 -24.411 6.089 1.00 45.59 200 GLU A CA 1
ATOM 1644 C C . GLU A 1 200 ? -3.678 -23.961 4.709 1.00 45.59 200 GLU A C 1
ATOM 1646 O O . GLU A 1 200 ? -4.383 -24.718 4.042 1.00 45.59 200 GLU A O 1
ATOM 1651 N N . ALA A 1 201 ? -3.209 -22.810 4.211 1.00 49.41 201 ALA A N 1
ATOM 1652 C CA . ALA A 1 201 ? -3.462 -22.364 2.837 1.00 49.41 201 ALA A CA 1
ATOM 1653 C C . ALA A 1 201 ? -2.920 -23.376 1.812 1.00 49.41 201 ALA A C 1
ATOM 1655 O O . ALA A 1 201 ? -3.608 -23.761 0.865 1.00 49.41 201 ALA A O 1
ATOM 1656 N N . LEU A 1 202 ? -1.700 -23.878 2.044 1.00 46.44 202 LEU A N 1
ATOM 1657 C CA . LEU A 1 202 ? -1.066 -24.885 1.189 1.00 46.44 202 LEU A CA 1
ATOM 1658 C C . LEU A 1 202 ? -1.855 -26.203 1.155 1.00 46.44 202 LEU A C 1
ATOM 1660 O O . LEU A 1 202 ? -1.914 -26.855 0.113 1.00 46.44 202 LEU A O 1
ATOM 1664 N N . ARG A 1 203 ? -2.510 -26.598 2.255 1.00 53.28 203 ARG A N 1
ATOM 1665 C CA . ARG A 1 203 ? -3.381 -27.788 2.291 1.00 53.28 203 ARG A CA 1
ATOM 1666 C C . ARG A 1 203 ? -4.648 -27.627 1.456 1.00 53.28 203 ARG A C 1
ATOM 1668 O O . ARG A 1 203 ? -5.108 -28.617 0.893 1.00 53.28 203 ARG A O 1
ATOM 1675 N N . PHE A 1 204 ? -5.214 -26.425 1.382 1.00 44.72 204 PHE A N 1
ATOM 1676 C CA . PHE A 1 204 ? -6.371 -26.145 0.529 1.00 44.72 204 PHE A CA 1
ATOM 1677 C C . PHE A 1 204 ? -5.986 -26.085 -0.955 1.00 44.72 204 PHE A C 1
ATOM 1679 O O . PHE A 1 204 ? -6.702 -26.639 -1.788 1.00 44.72 204 PHE A O 1
ATOM 1686 N N . ILE A 1 205 ? -4.826 -25.504 -1.280 1.00 45.03 205 ILE A N 1
ATOM 1687 C CA . ILE A 1 205 ? -4.299 -25.428 -2.654 1.00 45.03 205 ILE A CA 1
ATOM 1688 C C . ILE A 1 205 ? -3.945 -26.822 -3.199 1.00 45.03 205 ILE A C 1
ATOM 1690 O O . ILE A 1 205 ? -4.298 -27.148 -4.329 1.00 45.03 205 ILE A O 1
ATOM 1694 N N . ASN A 1 206 ? -3.311 -27.671 -2.383 1.00 47.09 206 ASN A N 1
ATOM 1695 C CA . ASN A 1 206 ? -2.865 -29.014 -2.781 1.00 47.09 206 ASN A CA 1
ATOM 1696 C C . ASN A 1 206 ? -3.964 -30.093 -2.712 1.00 47.09 206 ASN A C 1
ATOM 1698 O O . ASN A 1 206 ? -3.682 -31.268 -2.938 1.00 47.09 206 ASN A O 1
ATOM 1702 N N . LYS A 1 207 ? -5.206 -29.726 -2.371 1.00 45.19 207 LYS A N 1
ATOM 1703 C CA . LYS A 1 207 ? -6.373 -30.628 -2.372 1.00 45.19 207 LYS A CA 1
ATOM 1704 C C . LYS A 1 207 ? -7.152 -30.627 -3.698 1.00 45.19 207 LYS A C 1
ATOM 1706 O O . LYS A 1 207 ? -8.279 -31.121 -3.725 1.00 45.19 207 LYS A O 1
ATOM 1711 N N . ARG A 1 208 ? -6.576 -30.086 -4.774 1.00 40.78 208 ARG A N 1
ATOM 1712 C CA . ARG A 1 208 ? -7.112 -30.194 -6.138 1.00 40.78 208 ARG A CA 1
ATOM 1713 C C . ARG A 1 208 ? -6.403 -31.282 -6.927 1.00 40.78 208 ARG A C 1
ATOM 1715 O O . ARG A 1 208 ? -5.155 -31.281 -6.911 1.00 40.78 208 ARG A O 1
#

Secondary structure (DSSP, 8-state):
----------------------TTPPP---TTTSPBP-TTS-HHHHHHHHHHHHHHHHHH-TTEEEE----SS-B--EEEEEE--HHHHTT--SHHHHHHH-EEEEEEPPTTTTSS--EEE-TT--S-GGGS-GGG--EEEETTEEEEE----TT-HHHHS-HHHHHHHHHHHHHHHHHHHHHHHTTPPP-S-PPP-THHHHHHHTT-

Organism: NCBI:txid1120976

pLDDT: mean 77.31, std 21.2, range [27.09, 97.94]